Protein AF-A0AAW9BQ43-F1 (afdb_monomer_lite)

Secondary structure (DSSP, 8-state):
-TT--S----EEE---TTSTT--EEEEE-GGG-EEEEE-STTTT--TT----EETTEEEE---HHHHHHHHH---HHHHHHHHHHHHHHHHTTSGGGGG----SPPP------SSS-TT--SEEEEEETTTEEEEEESSGGGHHHHHHHHHHHHH--PPPS-HHHH-GGGG---HHHHHHHHHHHT--

Foldseek 3Di:
DQPDPDDDDWDWQPDQAADLRHIWIWHDDPPRDTDIDGRHCLAADPDQLDFQADPVGRDTDGDPVVVCCVPVNDDVVSVQRNVLVRQVSVCVVVVVSNPDDDDDDDDHDHDDDPDDDPRDDAWDWDQDPPRDIDTGHPDPVNVVVNVQVSCCPPPVDHDDPDVCVVCVPVVDDDPVNVVVVVVVVVVD

pLDDT: mean 82.01, std 10.26, range [54.84, 95.38]

Structure (mmCIF, N/CA/C/O backbone):
data_AF-A0AAW9BQ43-F1
#
_entry.id   AF-A0AAW9BQ43-F1
#
loop_
_atom_site.group_PDB
_atom_site.id
_atom_site.type_symbol
_atom_site.label_atom_id
_atom_site.label_alt_id
_atom_site.label_comp_id
_atom_site.label_asym_id
_atom_site.label_entity_id
_atom_site.label_seq_id
_atom_site.pdbx_PDB_ins_code
_atom_site.Cartn_x
_atom_site.Cartn_y
_atom_site.Cartn_z
_atom_site.occupancy
_atom_site.B_iso_or_equiv
_atom_site.auth_seq_id
_atom_site.auth_comp_id
_atom_site.auth_asym_id
_atom_site.auth_atom_id
_atom_site.pdbx_PDB_model_num
ATOM 1 N N . TRP A 1 1 ? -13.547 -3.928 10.394 1.00 90.31 1 TRP A N 1
ATOM 2 C CA . TRP A 1 1 ? -14.829 -3.852 9.671 1.00 90.31 1 TRP A CA 1
ATOM 3 C C . TRP A 1 1 ? -15.745 -4.893 10.292 1.00 90.31 1 TRP A C 1
ATOM 5 O O . TRP A 1 1 ? -15.666 -6.058 9.935 1.00 90.31 1 TRP A O 1
ATOM 15 N N . ASN A 1 2 ? -16.529 -4.494 11.300 1.00 85.81 2 ASN A N 1
ATOM 16 C CA . ASN A 1 2 ? -17.220 -5.437 12.197 1.00 85.81 2 ASN A CA 1
ATOM 17 C C . ASN A 1 2 ? -18.312 -6.258 11.498 1.00 85.81 2 ASN A C 1
ATOM 19 O O . ASN A 1 2 ? -18.645 -7.348 11.941 1.00 85.81 2 ASN A O 1
ATOM 23 N N . GLU A 1 3 ? -18.864 -5.735 10.406 1.00 85.19 3 GLU A N 1
ATOM 24 C CA . GLU A 1 3 ? -19.900 -6.400 9.610 1.00 85.19 3 GLU A CA 1
ATOM 25 C C . GLU A 1 3 ? -19.315 -7.432 8.624 1.00 85.19 3 GLU A C 1
ATOM 27 O O . GLU A 1 3 ? -20.060 -8.161 7.968 1.00 85.19 3 GLU A O 1
ATOM 32 N N . CYS A 1 4 ? -17.983 -7.516 8.509 1.00 85.56 4 CYS A N 1
ATOM 33 C CA . CYS A 1 4 ? -17.314 -8.444 7.607 1.00 85.56 4 CYS A CA 1
ATOM 34 C C . CYS A 1 4 ? -17.249 -9.852 8.202 1.00 85.56 4 CYS A C 1
ATOM 36 O O . CYS A 1 4 ? -16.369 -10.159 9.000 1.00 85.56 4 CYS A O 1
ATOM 38 N N . ASN A 1 5 ? -18.137 -10.730 7.739 1.00 83.19 5 ASN A N 1
ATOM 39 C CA . ASN A 1 5 ? -18.148 -12.154 8.100 1.00 83.19 5 ASN A CA 1
ATOM 40 C C . ASN A 1 5 ? -17.448 -13.046 7.059 1.00 83.19 5 ASN A C 1
ATOM 42 O O . ASN A 1 5 ? -17.675 -14.253 7.012 1.00 83.19 5 ASN A O 1
ATOM 46 N N . GLN A 1 6 ? -16.656 -12.446 6.172 1.00 82.56 6 GLN A N 1
ATOM 47 C CA . GLN A 1 6 ? -15.984 -13.128 5.070 1.00 82.56 6 GLN A CA 1
ATOM 48 C C . GLN A 1 6 ? -14.474 -12.964 5.185 1.00 82.56 6 GLN A C 1
ATOM 50 O O . GLN A 1 6 ? -13.987 -11.941 5.670 1.00 82.56 6 GLN A O 1
ATOM 55 N N . GLN A 1 7 ? -13.740 -13.952 4.681 1.00 81.88 7 GLN A N 1
ATOM 56 C CA . GLN A 1 7 ? -12.316 -13.798 4.431 1.00 81.88 7 GLN A CA 1
ATOM 57 C C . GLN A 1 7 ? -12.106 -13.086 3.105 1.00 81.88 7 GLN A C 1
ATOM 59 O O . GLN A 1 7 ? -12.739 -13.403 2.098 1.00 81.88 7 GLN A O 1
ATOM 64 N N . TRP A 1 8 ? -11.204 -12.117 3.126 1.00 86.56 8 TRP A N 1
ATOM 65 C CA . TRP A 1 8 ? -10.808 -11.364 1.950 1.00 86.56 8 TRP A CA 1
ATOM 66 C C . TRP A 1 8 ? -9.354 -11.685 1.625 1.00 86.56 8 TRP A C 1
ATOM 68 O O . TRP A 1 8 ? -8.566 -11.861 2.553 1.00 86.56 8 TRP A O 1
ATOM 78 N N . PRO A 1 9 ? -8.973 -11.746 0.341 1.00 84.44 9 PRO A N 1
ATOM 79 C CA . PRO A 1 9 ? -7.573 -11.646 -0.046 1.00 84.44 9 PRO A CA 1
ATOM 80 C C . PRO A 1 9 ? -7.079 -10.200 0.115 1.00 84.44 9 PRO A C 1
ATOM 82 O O . PRO A 1 9 ? -7.866 -9.274 0.328 1.00 84.44 9 PRO A O 1
ATOM 85 N N . GLU A 1 10 ? -5.773 -9.977 -0.046 1.00 85.62 10 GLU A N 1
ATOM 86 C CA . GLU A 1 10 ? -5.282 -8.626 -0.327 1.00 85.62 10 GLU A CA 1
ATOM 87 C C . GLU A 1 10 ? -5.862 -8.151 -1.665 1.00 85.62 10 GLU A C 1
ATOM 89 O O . GLU A 1 10 ? -5.719 -8.818 -2.691 1.00 85.62 10 GLU A O 1
ATOM 94 N N . VAL A 1 11 ? -6.514 -6.989 -1.658 1.00 86.19 11 VAL A N 1
ATOM 95 C CA . VAL A 1 11 ? -7.118 -6.397 -2.856 1.00 86.19 11 VAL A CA 1
ATOM 96 C C . VAL A 1 11 ? -6.412 -5.091 -3.185 1.00 86.19 11 VAL A C 1
ATOM 98 O O . VAL A 1 11 ? -6.286 -4.211 -2.335 1.00 86.19 11 VAL A O 1
ATOM 101 N N . ILE A 1 12 ? -5.976 -4.945 -4.437 1.00 84.88 12 ILE A N 1
ATOM 102 C CA . ILE A 1 12 ? -5.343 -3.725 -4.947 1.00 84.88 12 ILE A CA 1
ATOM 103 C C . ILE A 1 12 ? -6.187 -3.172 -6.097 1.00 84.88 12 ILE A C 1
ATOM 105 O O . ILE A 1 12 ? -6.307 -3.783 -7.157 1.00 84.88 12 ILE A O 1
ATOM 109 N N . PHE A 1 13 ? -6.728 -1.974 -5.908 1.00 83.81 13 PHE A N 1
ATOM 110 C CA . PHE A 1 13 ? -7.431 -1.207 -6.929 1.00 83.81 13 PHE A CA 1
ATOM 111 C C . PHE A 1 13 ? -6.441 -0.309 -7.663 1.00 83.81 13 PHE A C 1
ATOM 113 O O . PHE A 1 13 ? -5.774 0.540 -7.069 1.00 83.81 13 PHE A O 1
ATOM 120 N N . HIS A 1 14 ? -6.326 -0.489 -8.976 1.00 80.12 14 HIS A N 1
ATOM 121 C CA . HIS A 1 14 ? -5.406 0.288 -9.796 1.00 80.12 14 HIS A CA 1
ATOM 122 C C . HIS A 1 14 ? -6.022 1.645 -10.148 1.00 80.12 14 HIS A C 1
ATOM 124 O O . HIS A 1 14 ? -7.118 1.716 -10.692 1.00 80.12 14 HIS A O 1
ATOM 130 N N . GLY A 1 15 ? -5.278 2.723 -9.901 1.00 71.81 15 GLY A N 1
ATOM 131 C CA . GLY A 1 15 ? -5.724 4.081 -10.204 1.00 71.81 15 GLY A CA 1
ATOM 132 C C . GLY A 1 15 ? -4.561 5.072 -10.314 1.00 71.81 15 GLY A C 1
ATOM 133 O O . GLY A 1 15 ? -3.475 4.751 -9.820 1.00 71.81 15 GLY A O 1
ATOM 134 N N . PRO A 1 16 ? -4.710 6.232 -10.979 1.00 69.94 16 PRO A N 1
ATOM 135 C CA . PRO A 1 16 ? -3.627 7.209 -11.148 1.00 69.94 16 PRO A CA 1
ATOM 136 C C . PRO A 1 16 ? -3.061 7.705 -9.804 1.00 69.94 16 PRO A C 1
ATOM 138 O O . PRO A 1 16 ? -3.794 7.947 -8.856 1.00 69.94 16 PRO A O 1
ATOM 141 N N . ARG A 1 17 ? -1.736 7.838 -9.671 1.00 68.88 17 ARG A N 1
ATOM 142 C CA . ARG A 1 17 ? -1.122 8.242 -8.389 1.00 68.88 17 ARG A CA 1
ATOM 143 C C . ARG A 1 17 ? -1.564 9.664 -8.008 1.00 68.88 17 ARG A C 1
ATOM 145 O O . ARG A 1 17 ? -1.489 10.559 -8.840 1.00 68.88 17 ARG A O 1
ATOM 152 N N . GLY A 1 18 ? -1.952 9.879 -6.748 1.00 68.81 18 GLY A N 1
ATOM 153 C CA . GLY A 1 18 ? -2.259 11.210 -6.215 1.00 68.81 18 GLY A CA 1
ATOM 154 C C . GLY A 1 18 ? -3.623 11.786 -6.604 1.00 68.81 18 GLY A C 1
ATOM 155 O O . GLY A 1 18 ? -3.832 12.973 -6.377 1.00 68.81 18 GLY A O 1
ATOM 156 N N . THR A 1 19 ? -4.530 10.993 -7.184 1.00 75.31 19 THR A N 1
ATOM 157 C CA . THR A 1 19 ? -5.884 11.441 -7.554 1.00 75.31 19 THR A CA 1
ATOM 158 C C . THR A 1 19 ? -6.958 10.861 -6.632 1.00 75.31 19 THR A C 1
ATOM 160 O O . THR A 1 19 ? -6.718 9.903 -5.900 1.00 75.31 19 THR A O 1
ATOM 163 N N . ASP A 1 20 ? -8.165 11.421 -6.704 1.00 76.81 20 ASP A N 1
ATOM 164 C CA . ASP A 1 20 ? -9.386 10.915 -6.055 1.00 76.81 20 ASP A CA 1
ATOM 165 C C . ASP A 1 20 ? -9.732 9.471 -6.456 1.00 76.81 20 ASP A C 1
ATOM 167 O O . ASP A 1 20 ? -10.291 8.723 -5.668 1.00 76.81 20 ASP A O 1
ATOM 171 N N . LYS A 1 21 ? -9.335 9.066 -7.664 1.00 75.12 21 LYS A N 1
ATOM 172 C CA . LYS A 1 21 ? -9.399 7.691 -8.178 1.00 75.12 21 LYS A CA 1
ATOM 173 C C . LYS A 1 21 ? -8.065 6.963 -8.074 1.00 75.12 21 LYS A C 1
ATOM 175 O O . LYS A 1 21 ? -7.778 6.092 -8.892 1.00 75.12 21 LYS A O 1
ATOM 180 N N . GLY A 1 22 ? -7.203 7.380 -7.155 1.00 74.81 22 GLY A N 1
ATOM 181 C CA . GLY A 1 22 ? -5.875 6.813 -7.016 1.00 74.81 22 GLY A CA 1
ATOM 182 C C . GLY A 1 22 ? -5.874 5.406 -6.447 1.00 74.81 22 GLY A C 1
ATOM 183 O O . GLY A 1 22 ? -6.892 4.905 -5.973 1.00 74.81 22 GLY A O 1
ATOM 184 N N . MET A 1 23 ? -4.706 4.760 -6.515 1.00 87.19 23 MET A N 1
ATOM 185 C CA . MET A 1 23 ? -4.541 3.395 -6.015 1.00 87.19 23 MET A CA 1
ATOM 186 C C . MET A 1 23 ? -5.044 3.280 -4.572 1.00 87.19 23 MET A C 1
ATOM 188 O O . MET A 1 23 ? -4.684 4.101 -3.721 1.00 87.19 23 MET A O 1
ATOM 192 N N . ALA A 1 24 ? -5.854 2.252 -4.334 1.00 89.62 24 ALA A N 1
ATOM 193 C CA . ALA A 1 24 ? -6.300 1.830 -3.018 1.00 89.62 24 ALA A CA 1
ATOM 194 C C . ALA A 1 24 ? -5.892 0.372 -2.810 1.00 89.62 24 ALA A C 1
ATOM 196 O O . ALA A 1 24 ? -6.024 -0.448 -3.714 1.00 89.62 24 ALA A O 1
ATOM 197 N N . GLN A 1 25 ? -5.404 0.046 -1.627 1.00 90.69 25 GLN A N 1
ATOM 198 C CA . GLN A 1 25 ? -5.032 -1.301 -1.242 1.00 90.69 25 GLN A CA 1
ATOM 199 C C . GLN A 1 25 ? -5.699 -1.626 0.095 1.00 90.69 25 GLN A C 1
ATOM 201 O O . GLN A 1 25 ? -5.636 -0.844 1.048 1.00 90.69 25 GLN A O 1
ATOM 206 N N . LEU A 1 26 ? -6.373 -2.772 0.115 1.00 92.38 26 LEU A N 1
ATOM 207 C CA . LEU A 1 26 ? -7.048 -3.361 1.259 1.00 92.38 26 LEU A CA 1
ATOM 208 C C . LEU A 1 26 ? -6.278 -4.623 1.645 1.00 92.38 26 LEU A C 1
ATOM 210 O O . LEU A 1 26 ? -6.365 -5.632 0.947 1.00 92.38 26 LEU A O 1
ATOM 214 N N . THR A 1 27 ? -5.521 -4.565 2.738 1.00 92.31 27 THR A N 1
ATOM 215 C CA . THR A 1 27 ? -4.776 -5.724 3.243 1.00 92.31 27 THR A CA 1
ATOM 216 C C . THR A 1 27 ? -5.504 -6.299 4.461 1.00 92.31 27 THR A C 1
ATOM 218 O O . THR A 1 27 ? -5.595 -5.605 5.479 1.00 92.31 27 THR A O 1
ATOM 221 N N . PRO A 1 28 ? -6.043 -7.527 4.384 1.00 90.88 28 PRO A N 1
ATOM 222 C CA . PRO A 1 28 ? -6.725 -8.184 5.495 1.00 90.88 28 PRO A CA 1
ATOM 223 C C . PRO A 1 28 ? -5.744 -8.591 6.601 1.00 90.88 28 PRO A C 1
ATOM 225 O O . PRO A 1 28 ? -4.607 -8.980 6.341 1.00 90.88 28 PRO A O 1
ATOM 228 N N . TYR A 1 29 ? -6.221 -8.523 7.837 1.00 87.31 29 TYR A N 1
ATOM 229 C CA . TYR A 1 29 ? -5.623 -9.093 9.042 1.00 87.31 29 TYR A CA 1
ATOM 230 C C . TYR A 1 29 ? -6.676 -9.970 9.743 1.00 87.31 29 TYR A C 1
ATOM 232 O O . TYR A 1 29 ? -7.842 -9.996 9.343 1.00 87.31 29 TYR A O 1
ATOM 240 N N . GLY A 1 30 ? -6.272 -10.684 10.798 1.00 82.75 30 GLY A N 1
ATOM 241 C CA . GLY A 1 30 ? -7.202 -11.453 11.633 1.00 82.75 30 GLY A CA 1
ATOM 242 C C . GLY A 1 30 ? -8.313 -10.587 12.240 1.00 82.75 30 GLY A C 1
ATOM 243 O O . GLY A 1 30 ? -8.182 -9.367 12.331 1.00 82.75 30 GLY A O 1
ATOM 244 N N . ASP A 1 31 ? -9.411 -11.224 12.649 1.00 84.31 31 ASP A N 1
ATOM 245 C CA . ASP A 1 31 ? -10.515 -10.610 13.407 1.00 84.31 31 ASP A CA 1
ATOM 246 C C . ASP A 1 31 ? -11.195 -9.405 12.728 1.00 84.31 31 ASP A C 1
ATOM 248 O O . ASP A 1 31 ? -11.645 -8.462 13.380 1.00 84.31 31 ASP A O 1
ATOM 252 N N . GLY A 1 32 ? -11.263 -9.408 11.393 1.00 87.38 32 GLY A N 1
ATOM 253 C CA . GLY A 1 32 ? -11.927 -8.350 10.626 1.00 87.38 32 GLY A CA 1
ATOM 254 C C . GLY A 1 32 ? -11.166 -7.020 10.622 1.00 87.38 32 GLY A C 1
ATOM 255 O O . GLY A 1 32 ? -11.742 -5.976 10.283 1.00 87.38 32 GLY A O 1
ATOM 256 N N . TYR A 1 33 ? -9.884 -7.031 10.993 1.00 91.44 33 TYR A N 1
ATOM 257 C CA . TYR A 1 33 ? -8.989 -5.894 10.828 1.00 91.44 33 TYR A CA 1
ATOM 258 C C . TYR A 1 33 ? -8.481 -5.812 9.396 1.00 91.44 33 TYR A C 1
ATOM 260 O O . TYR A 1 33 ? -8.236 -6.812 8.731 1.00 91.44 33 TYR A O 1
ATOM 268 N N . PHE A 1 34 ? -8.289 -4.586 8.928 1.00 93.19 34 PHE A N 1
ATOM 269 C CA . PHE A 1 34 ? -7.749 -4.322 7.606 1.00 93.19 34 PHE A CA 1
ATOM 270 C C . PHE A 1 34 ? -6.811 -3.128 7.685 1.00 93.19 34 PHE A C 1
ATOM 272 O O . PHE A 1 34 ? -7.148 -2.094 8.271 1.00 93.19 34 PHE A O 1
ATOM 279 N N . GLN A 1 35 ? -5.647 -3.252 7.061 1.00 92.75 35 GLN A N 1
ATOM 280 C CA . GLN A 1 35 ? -4.798 -2.110 6.782 1.00 92.75 35 GLN A CA 1
ATOM 281 C C . GLN A 1 35 ? -5.241 -1.488 5.464 1.00 92.75 35 GLN A C 1
ATOM 283 O O . GLN A 1 35 ? -5.340 -2.156 4.434 1.00 92.75 35 GLN A O 1
ATOM 288 N N . LEU A 1 36 ? -5.490 -0.184 5.513 1.00 93.00 36 LEU A N 1
ATOM 289 C CA . LEU A 1 36 ? -5.828 0.608 4.344 1.00 93.00 36 LEU A CA 1
ATOM 290 C C . LEU A 1 36 ? -4.591 1.350 3.867 1.00 93.00 36 LEU A C 1
ATOM 292 O O . LEU A 1 36 ? -3.870 1.962 4.657 1.00 93.00 36 LEU A O 1
ATOM 296 N N . HIS A 1 37 ? -4.385 1.338 2.561 1.00 88.62 37 HIS A N 1
ATOM 297 C CA . HIS A 1 37 ? -3.355 2.125 1.913 1.00 88.62 37 HIS A CA 1
ATOM 298 C C . HIS A 1 37 ? -3.973 2.853 0.720 1.00 88.62 37 HIS A C 1
ATOM 300 O O . HIS A 1 37 ? -4.527 2.229 -0.177 1.00 88.62 37 HIS A O 1
ATOM 306 N N . GLY A 1 38 ? -3.893 4.182 0.706 1.00 87.12 38 GLY A N 1
ATOM 307 C CA . GLY A 1 38 ? -4.397 5.015 -0.386 1.00 87.12 38 GLY A CA 1
ATOM 308 C C . GLY A 1 38 ? -3.336 6.012 -0.822 1.00 87.12 38 GLY A C 1
ATOM 309 O O . GLY A 1 38 ? -2.824 6.761 0.011 1.00 87.12 38 GLY A O 1
ATOM 310 N N . MET A 1 39 ? -2.998 6.037 -2.112 1.00 81.50 39 MET A N 1
ATOM 311 C CA . MET A 1 39 ? -1.926 6.883 -2.661 1.00 81.50 39 MET A CA 1
ATOM 312 C C . MET A 1 39 ? -2.386 8.327 -2.917 1.00 81.50 39 MET A C 1
ATOM 314 O O . MET A 1 39 ? -2.211 8.853 -4.018 1.00 81.50 39 MET A O 1
ATOM 318 N N . THR A 1 40 ? -2.962 8.965 -1.898 1.00 83.56 40 THR A N 1
ATOM 319 C CA . THR A 1 40 ? -3.402 10.371 -1.892 1.00 83.56 40 THR A CA 1
ATOM 320 C C . THR A 1 40 ? -2.749 11.135 -0.734 1.00 83.56 40 THR A C 1
ATOM 322 O O . THR A 1 40 ? -2.261 10.521 0.223 1.00 83.56 40 THR A O 1
ATOM 325 N N . LYS A 1 41 ? -2.700 12.474 -0.806 1.00 83.19 41 LYS A N 1
ATOM 326 C CA . LYS A 1 41 ? -2.057 13.329 0.222 1.00 83.19 41 LYS A CA 1
ATOM 327 C C . LYS A 1 41 ? -2.792 13.283 1.563 1.00 83.19 41 LYS A C 1
ATOM 329 O O . LYS A 1 41 ? -2.197 13.428 2.635 1.00 83.19 41 LYS A O 1
ATOM 334 N N . GLU A 1 42 ? -4.084 13.025 1.485 1.00 86.31 42 GLU A N 1
ATOM 335 C CA . GLU A 1 42 ? -5.032 12.970 2.585 1.00 86.31 42 GLU A CA 1
ATOM 336 C C . GLU A 1 42 ? -4.978 11.627 3.323 1.00 86.31 42 GLU A C 1
ATOM 338 O O . GLU A 1 42 ? -5.569 11.506 4.393 1.00 86.31 42 GLU A O 1
ATOM 343 N N . ILE A 1 43 ? -4.268 10.627 2.777 1.00 89.00 43 ILE A N 1
ATOM 344 C CA . ILE A 1 43 ? -4.178 9.277 3.344 1.00 89.00 43 ILE A CA 1
ATOM 345 C C . ILE A 1 43 ? -2.719 8.911 3.651 1.00 89.00 43 ILE A C 1
ATOM 347 O O . ILE A 1 43 ? -2.324 8.957 4.819 1.00 89.00 43 ILE A O 1
ATOM 351 N N . THR A 1 44 ? -1.894 8.593 2.642 1.00 86.00 44 THR A N 1
ATOM 352 C CA . THR A 1 44 ? -0.513 8.091 2.854 1.00 86.00 44 THR A CA 1
ATOM 353 C C . THR A 1 44 ? 0.599 8.918 2.211 1.00 86.00 44 THR A C 1
ATOM 355 O O . THR A 1 44 ? 1.754 8.764 2.601 1.00 86.00 44 THR A O 1
ATOM 358 N N . LEU A 1 45 ? 0.298 9.815 1.267 1.00 83.56 45 LEU A N 1
ATOM 359 C CA . LEU A 1 45 ? 1.317 10.700 0.706 1.00 83.56 45 LEU A CA 1
ATOM 360 C C . LEU A 1 45 ? 1.555 11.877 1.654 1.00 83.56 45 LEU A C 1
ATOM 362 O O . LEU A 1 45 ? 0.619 12.490 2.171 1.00 83.56 45 LEU A O 1
ATOM 366 N N . PHE A 1 46 ? 2.825 12.193 1.879 1.00 85.56 46 PHE A N 1
ATOM 367 C CA . PHE A 1 46 ? 3.233 13.343 2.672 1.00 85.56 46 PHE A CA 1
ATOM 368 C C . PHE A 1 46 ? 3.767 14.431 1.756 1.00 85.56 46 PHE A C 1
ATOM 370 O O . PHE A 1 46 ? 4.561 14.165 0.853 1.00 85.56 46 PHE A O 1
ATOM 377 N N . GLU A 1 47 ? 3.325 15.658 2.004 1.00 84.19 47 GLU A N 1
ATOM 378 C CA . GLU A 1 47 ? 3.989 16.840 1.471 1.00 84.19 47 GLU A CA 1
ATOM 379 C C . GLU A 1 47 ? 5.440 16.863 1.964 1.00 84.19 47 GLU A C 1
ATOM 381 O O . GLU A 1 47 ? 5.708 16.495 3.112 1.00 84.19 47 GLU A O 1
ATOM 386 N N . ASP A 1 48 ? 6.362 17.166 1.050 1.00 85.50 48 ASP A N 1
ATOM 387 C CA . ASP A 1 48 ? 7.814 17.056 1.247 1.00 85.50 48 ASP A CA 1
ATOM 388 C C . ASP A 1 48 ? 8.288 15.664 1.713 1.00 85.50 48 ASP A C 1
ATOM 390 O O . ASP A 1 48 ? 9.363 15.503 2.286 1.00 85.50 48 ASP A O 1
ATOM 394 N N . GLY A 1 49 ? 7.475 14.629 1.472 1.00 84.31 49 GLY A N 1
ATOM 395 C CA . GLY A 1 49 ? 7.796 13.241 1.804 1.00 84.31 49 GLY A CA 1
ATOM 396 C C . GLY A 1 49 ? 8.694 12.545 0.784 1.00 84.31 49 GLY A C 1
ATOM 397 O O . GLY A 1 49 ? 9.130 11.424 1.036 1.00 84.31 49 GLY A O 1
ATOM 398 N N . LEU A 1 50 ? 8.949 13.179 -0.364 1.00 86.62 50 LEU A N 1
ATOM 399 C CA . LEU A 1 50 ? 9.885 12.685 -1.365 1.00 86.62 50 LEU A CA 1
ATOM 400 C C . LEU A 1 50 ? 11.254 13.312 -1.104 1.00 86.62 50 LEU A C 1
ATOM 402 O O . LEU A 1 50 ? 11.445 14.503 -1.328 1.00 86.62 50 LEU A O 1
ATOM 406 N N . VAL A 1 51 ? 12.178 12.499 -0.607 1.00 86.62 51 VAL A N 1
ATOM 407 C CA . VAL A 1 51 ? 13.516 12.916 -0.181 1.00 86.62 51 VAL A CA 1
ATOM 408 C C . VAL A 1 51 ? 14.562 11.967 -0.750 1.00 86.62 51 VAL A C 1
ATOM 410 O O . VAL A 1 51 ? 14.277 10.792 -0.987 1.00 86.62 51 VAL A O 1
ATOM 413 N N . GLU A 1 52 ? 15.773 12.475 -0.958 1.00 86.38 52 GLU A N 1
ATOM 414 C CA . GLU A 1 52 ? 16.898 11.715 -1.497 1.00 86.38 52 GLU A CA 1
ATOM 415 C C . GLU A 1 52 ? 18.004 11.510 -0.456 1.00 86.38 52 GLU A C 1
ATOM 417 O O . GLU A 1 52 ? 18.125 12.244 0.528 1.00 86.38 52 GLU A O 1
ATOM 422 N N . SER A 1 53 ? 18.804 10.466 -0.668 1.00 86.00 53 SER A N 1
ATOM 423 C CA . SER A 1 53 ? 20.074 10.273 0.030 1.00 86.00 53 SER A CA 1
ATOM 424 C C . SER A 1 53 ? 21.075 11.358 -0.366 1.00 86.00 53 SER A C 1
ATOM 426 O O . SER A 1 53 ? 21.028 11.874 -1.481 1.00 86.00 53 SER A O 1
ATOM 428 N N . THR A 1 54 ? 22.045 11.641 0.498 1.00 86.06 54 THR A N 1
ATOM 429 C CA . THR A 1 54 ? 23.122 12.585 0.182 1.00 86.06 54 THR A CA 1
ATOM 430 C C . THR A 1 54 ? 24.357 11.856 -0.343 1.00 86.06 54 THR A C 1
ATOM 432 O O . THR A 1 54 ? 24.502 10.643 -0.191 1.00 86.06 54 THR A O 1
ATOM 435 N N . ALA A 1 55 ? 25.315 12.603 -0.899 1.00 88.44 55 ALA A N 1
ATOM 436 C CA . ALA A 1 55 ? 26.608 12.050 -1.316 1.00 88.44 55 ALA A CA 1
ATOM 437 C C . ALA A 1 55 ? 27.396 11.382 -0.167 1.00 88.44 55 ALA A C 1
ATOM 439 O O . ALA A 1 55 ? 28.334 10.629 -0.417 1.00 88.44 55 ALA A O 1
ATOM 440 N N . LEU A 1 56 ? 27.035 11.672 1.087 1.00 91.06 56 LEU A N 1
ATOM 441 C CA . LEU A 1 56 ? 27.728 11.200 2.284 1.00 91.06 56 LEU A CA 1
ATOM 442 C C . LEU A 1 56 ? 26.948 10.118 3.044 1.00 91.06 56 LEU A C 1
ATOM 444 O O . LEU A 1 56 ? 27.509 9.495 3.943 1.00 91.06 56 LEU A O 1
ATOM 448 N N . SER A 1 57 ? 25.666 9.901 2.732 1.00 89.00 57 SER A N 1
ATOM 449 C CA . SER A 1 57 ? 24.802 9.002 3.498 1.00 89.00 57 SER A CA 1
ATOM 450 C C . SER A 1 57 ? 23.643 8.468 2.665 1.00 89.00 57 SER A C 1
ATOM 452 O O . SER A 1 57 ? 22.904 9.233 2.054 1.00 89.00 57 SER A O 1
ATOM 454 N N . ALA A 1 58 ? 23.417 7.154 2.745 1.00 83.88 58 ALA A N 1
ATOM 455 C CA . ALA A 1 58 ? 22.231 6.501 2.189 1.00 83.88 58 ALA A CA 1
ATOM 456 C C . ALA A 1 58 ? 20.939 6.809 2.978 1.00 83.88 58 ALA A C 1
ATOM 458 O O . ALA A 1 58 ? 19.847 6.529 2.491 1.00 83.88 58 ALA A O 1
ATOM 459 N N . GLN A 1 59 ? 21.045 7.373 4.189 1.00 85.12 59 GLN A N 1
ATOM 460 C CA . GLN A 1 59 ? 19.884 7.828 4.956 1.00 85.12 59 GLN A CA 1
ATOM 461 C C . GLN A 1 59 ? 19.403 9.176 4.403 1.00 85.12 59 GLN A C 1
ATOM 463 O O . GLN A 1 59 ? 20.205 10.115 4.387 1.00 85.12 59 GLN A O 1
ATOM 468 N N . PRO A 1 60 ? 18.137 9.298 3.971 1.00 85.38 60 PRO A N 1
ATOM 469 C CA . PRO A 1 60 ? 17.630 10.539 3.408 1.00 85.38 60 PRO A CA 1
ATOM 470 C C . PRO A 1 60 ? 17.412 11.606 4.485 1.00 85.38 60 PRO A C 1
ATOM 472 O O . PRO A 1 60 ? 17.054 11.306 5.630 1.00 85.38 60 PRO A O 1
ATOM 475 N N . GLU A 1 61 ? 17.584 12.870 4.109 1.00 88.31 61 GLU A N 1
ATOM 476 C CA . GLU A 1 61 ? 17.325 13.998 5.002 1.00 88.31 61 GLU A CA 1
ATOM 477 C C . GLU A 1 61 ? 15.832 14.336 5.011 1.00 88.31 61 GLU A C 1
ATOM 479 O O . GLU A 1 61 ? 15.279 14.851 4.042 1.00 88.31 61 GLU A O 1
ATOM 484 N N . LEU A 1 62 ? 15.160 14.022 6.122 1.00 88.75 62 LEU A N 1
ATOM 485 C CA . LEU A 1 62 ? 13.734 14.291 6.289 1.00 88.75 62 LEU A CA 1
ATOM 486 C C . LEU A 1 62 ? 13.484 15.701 6.843 1.00 88.75 62 LEU A C 1
ATOM 488 O O . LEU A 1 62 ? 14.164 16.121 7.785 1.00 88.75 62 LEU A O 1
ATOM 492 N N . PRO A 1 63 ? 12.443 16.403 6.365 1.00 90.44 63 PRO A N 1
ATOM 493 C CA . PRO A 1 63 ? 12.046 17.680 6.935 1.00 90.44 63 PRO A CA 1
ATOM 494 C C . PRO A 1 63 ? 11.594 17.520 8.398 1.00 90.44 63 PRO A C 1
ATOM 496 O O . PRO A 1 63 ? 11.001 16.510 8.798 1.00 90.44 63 PRO A O 1
ATOM 499 N N . VAL A 1 64 ? 11.847 18.555 9.208 1.00 91.69 64 VAL A N 1
ATOM 500 C CA . VAL A 1 64 ? 11.583 18.577 10.663 1.00 91.69 64 VAL A CA 1
ATOM 501 C C . VAL A 1 64 ? 10.174 18.088 11.045 1.00 91.69 64 VAL A C 1
ATOM 503 O O . VAL A 1 64 ? 10.070 17.302 11.993 1.00 91.69 64 VAL A O 1
ATOM 506 N N . PRO A 1 65 ? 9.087 18.451 10.331 1.00 89.69 65 PRO A N 1
ATOM 507 C CA . PRO A 1 65 ? 7.751 17.954 10.655 1.00 89.69 65 PRO A CA 1
ATOM 508 C C . PRO A 1 65 ? 7.614 16.426 10.563 1.00 89.69 65 PRO A C 1
ATOM 510 O O . PRO A 1 65 ? 6.892 15.831 11.365 1.00 89.69 65 PRO A O 1
ATOM 513 N N . LEU A 1 66 ? 8.299 15.769 9.619 1.00 88.94 66 LEU A N 1
ATOM 514 C CA . LEU A 1 66 ? 8.275 14.307 9.479 1.00 88.94 66 LEU A CA 1
ATOM 515 C C . LEU A 1 66 ? 9.116 13.629 10.562 1.00 88.94 66 LEU A C 1
ATOM 517 O O . LEU A 1 66 ? 8.668 12.650 11.159 1.00 88.94 66 LEU A O 1
ATOM 521 N N . LEU A 1 67 ? 10.274 14.200 10.902 1.00 89.88 67 LEU A N 1
ATOM 522 C CA . LEU A 1 67 ? 11.084 13.733 12.033 1.00 89.88 67 LEU A CA 1
ATOM 523 C C . LEU A 1 67 ? 10.320 13.820 13.360 1.00 89.88 67 LEU A C 1
ATOM 525 O O . LEU A 1 67 ? 10.397 12.901 14.177 1.00 89.88 67 LEU A O 1
ATOM 529 N N . SER A 1 68 ? 9.554 14.894 13.569 1.00 90.25 68 SER A N 1
ATOM 530 C CA . SER A 1 68 ? 8.702 15.044 14.750 1.00 90.25 68 SER A CA 1
ATOM 531 C C . SER A 1 68 ? 7.632 13.951 14.815 1.00 90.25 68 SER A C 1
ATOM 533 O 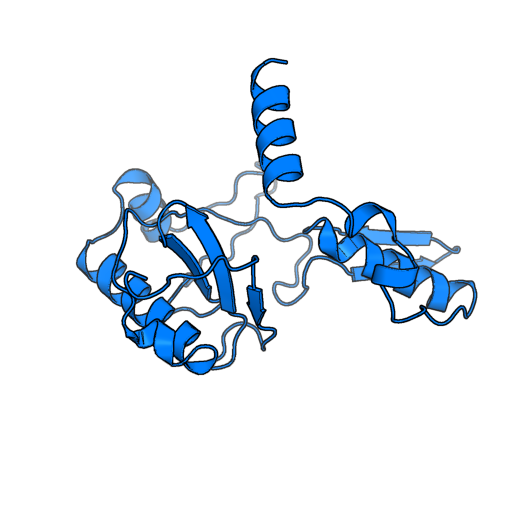O . SER A 1 68 ? 7.483 13.330 15.863 1.00 90.25 68 SER A O 1
ATOM 535 N N . LYS A 1 69 ? 6.967 13.629 13.696 1.00 88.31 69 LYS A N 1
ATOM 536 C CA . LYS A 1 69 ? 5.989 12.526 13.628 1.00 88.31 69 LYS A CA 1
ATOM 537 C C . LYS A 1 69 ? 6.608 11.166 13.952 1.00 88.31 69 LYS A C 1
ATOM 539 O O . LYS A 1 69 ? 5.992 10.371 14.656 1.00 88.31 69 LYS A O 1
ATOM 544 N N . ILE A 1 70 ? 7.827 10.902 13.475 1.00 87.44 70 ILE A N 1
ATOM 545 C CA . ILE A 1 70 ? 8.541 9.645 13.754 1.00 87.44 70 ILE A CA 1
ATOM 546 C C . ILE A 1 70 ? 8.880 9.528 15.246 1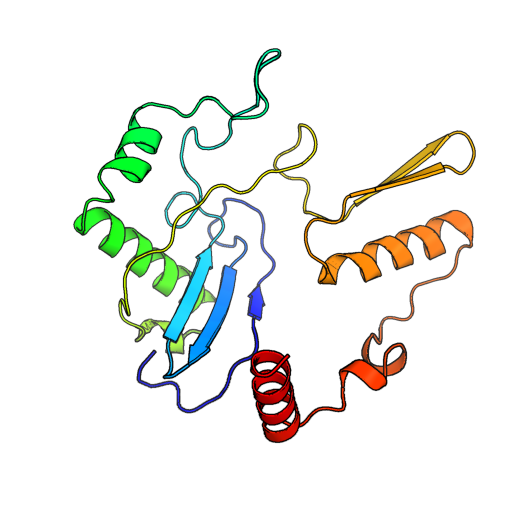.00 87.44 70 ILE A C 1
ATOM 548 O O . ILE A 1 70 ? 8.685 8.471 15.840 1.00 87.44 70 ILE A O 1
ATOM 552 N N . ARG A 1 71 ? 9.386 10.607 15.857 1.00 89.31 71 ARG A N 1
ATOM 553 C CA . ARG A 1 71 ? 9.888 10.590 17.243 1.00 89.31 71 ARG A CA 1
ATOM 554 C C . ARG A 1 71 ? 8.789 10.726 18.290 1.00 89.31 71 ARG A C 1
ATOM 556 O O . ARG A 1 71 ? 8.852 10.084 19.331 1.00 89.31 71 ARG A O 1
ATOM 563 N N . SER A 1 72 ? 7.817 11.592 18.033 1.00 89.44 72 SER A N 1
ATOM 564 C CA . SER A 1 72 ? 6.789 11.998 18.997 1.00 89.44 72 SER A CA 1
ATOM 565 C C . SER A 1 72 ? 5.411 11.420 18.680 1.00 89.44 72 SER A C 1
ATOM 567 O O . SER A 1 72 ? 4.479 11.609 19.456 1.00 89.44 72 SER A O 1
ATOM 569 N N . GLY A 1 73 ? 5.275 10.701 17.565 1.00 86.94 73 GLY A N 1
ATOM 570 C CA . GLY A 1 73 ? 3.998 10.185 17.099 1.00 86.94 73 GLY A CA 1
ATOM 571 C C . GLY A 1 73 ? 3.135 11.253 16.428 1.00 86.94 73 GLY A C 1
ATOM 572 O O . GLY A 1 73 ? 3.557 12.377 16.148 1.00 86.94 73 GLY A O 1
ATOM 573 N N . TRP A 1 74 ? 1.899 10.867 16.136 1.00 87.31 74 TRP A N 1
ATOM 574 C CA . TRP A 1 74 ? 0.934 11.695 15.424 1.00 87.31 74 TRP A CA 1
ATOM 575 C C . TRP A 1 74 ? -0.089 12.295 16.383 1.00 87.31 74 TRP A C 1
ATOM 577 O O . TRP A 1 74 ? -0.460 11.672 17.375 1.00 87.31 74 TRP A O 1
ATOM 587 N N . ARG A 1 75 ? -0.603 13.485 16.049 1.00 89.62 75 ARG A N 1
ATOM 588 C CA . ARG A 1 75 ? -1.796 14.020 16.717 1.00 89.62 75 ARG A CA 1
ATOM 589 C C . ARG A 1 75 ? -2.985 13.109 16.407 1.00 89.62 75 ARG A C 1
ATOM 591 O O . ARG A 1 75 ? -3.233 12.822 15.237 1.00 89.62 75 ARG A O 1
ATOM 598 N N . GLU A 1 76 ? -3.733 12.708 17.433 1.00 89.62 76 GLU A N 1
ATOM 599 C CA . GLU A 1 76 ? -4.882 11.798 17.290 1.00 89.62 76 GLU A CA 1
ATOM 600 C C . GLU A 1 76 ? -5.946 12.317 16.317 1.00 89.62 76 GLU A C 1
ATOM 602 O O . GLU A 1 76 ? -6.496 11.541 15.543 1.00 89.62 76 GLU A O 1
ATOM 607 N N . GLU A 1 77 ? -6.176 13.631 16.293 1.00 91.81 77 GLU A N 1
ATOM 608 C CA . GLU A 1 77 ? -7.068 14.297 15.336 1.00 91.81 77 GLU A CA 1
ATOM 609 C C . GLU A 1 77 ? -6.674 13.997 13.880 1.00 91.81 77 GLU A C 1
ATOM 611 O O . GLU A 1 77 ? -7.504 13.561 13.086 1.00 91.81 77 GLU A O 1
ATOM 616 N N . ILE A 1 78 ? -5.383 14.129 13.554 1.00 89.69 78 ILE A N 1
ATOM 617 C CA . ILE A 1 78 ? -4.857 13.865 12.208 1.00 89.69 78 ILE A CA 1
ATOM 618 C C . ILE A 1 78 ? -4.942 12.375 11.870 1.00 89.69 78 ILE A C 1
ATOM 620 O O . ILE A 1 78 ? -5.224 12.015 10.729 1.00 89.69 78 ILE A O 1
ATOM 624 N N . LEU A 1 79 ? -4.706 11.493 12.846 1.00 90.06 79 LEU A N 1
ATOM 625 C CA . LEU A 1 79 ? -4.890 10.056 12.642 1.00 90.06 79 LEU A CA 1
ATOM 626 C C . LEU A 1 79 ? -6.353 9.720 12.350 1.00 90.06 79 LEU A C 1
ATOM 628 O O . LEU A 1 79 ? -6.618 8.927 11.450 1.00 90.06 79 LEU A O 1
ATOM 632 N N . GLY A 1 80 ? -7.286 10.313 13.095 1.00 92.44 80 GLY A N 1
ATOM 633 C CA . GLY A 1 80 ? -8.722 10.140 12.891 1.00 92.44 80 GLY A CA 1
ATOM 634 C C . GLY A 1 80 ? -9.154 10.588 11.499 1.00 92.44 80 GLY A C 1
ATOM 635 O O . GLY A 1 80 ? -9.771 9.808 10.779 1.00 92.44 80 GLY A O 1
ATOM 636 N N . GLU A 1 81 ? -8.747 11.790 11.091 1.00 94.12 81 GLU A N 1
ATOM 637 C CA . GLU A 1 81 ? -9.039 12.345 9.767 1.00 94.12 81 GLU A CA 1
ATOM 638 C C . GLU A 1 81 ? -8.484 11.463 8.638 1.00 94.12 81 GLU A C 1
ATOM 640 O O . GLU A 1 81 ? -9.232 11.032 7.763 1.00 94.12 81 GLU A O 1
ATOM 645 N N . ARG A 1 82 ? -7.193 11.107 8.686 1.00 93.12 82 ARG A N 1
ATOM 646 C CA . ARG A 1 82 ? -6.568 10.247 7.663 1.00 93.12 82 ARG A CA 1
ATOM 647 C C . ARG A 1 82 ? -7.201 8.858 7.601 1.00 93.12 82 ARG A C 1
ATOM 649 O O . ARG A 1 82 ? -7.373 8.315 6.513 1.00 93.12 82 ARG A O 1
ATOM 656 N N . THR A 1 83 ? -7.568 8.289 8.751 1.00 93.88 83 THR A N 1
ATOM 657 C CA . THR A 1 83 ? -8.254 6.988 8.812 1.00 93.88 83 THR A CA 1
ATOM 658 C C . THR A 1 83 ? -9.646 7.081 8.194 1.00 93.88 83 THR A C 1
ATOM 660 O O . THR A 1 83 ? -10.015 6.226 7.392 1.00 93.88 83 THR A O 1
ATOM 663 N N . HIS A 1 84 ? -10.402 8.135 8.511 1.00 94.81 84 HIS A N 1
ATOM 664 C CA . HIS A 1 84 ? -11.714 8.371 7.919 1.00 94.81 84 HIS A CA 1
ATOM 665 C C . HIS A 1 84 ? -11.616 8.544 6.399 1.00 94.81 84 HIS A C 1
ATOM 667 O O . HIS A 1 84 ? -12.342 7.882 5.662 1.00 94.81 84 HIS A O 1
ATOM 673 N N . ASN A 1 85 ? -10.658 9.344 5.922 1.00 94.75 85 ASN A N 1
ATOM 674 C CA . ASN A 1 85 ? -10.405 9.531 4.494 1.00 94.75 85 ASN A CA 1
ATOM 675 C C . ASN A 1 85 ? -10.047 8.210 3.800 1.00 94.75 85 ASN A C 1
ATOM 677 O O . ASN A 1 85 ? -10.534 7.946 2.704 1.00 94.75 85 ASN A O 1
ATOM 681 N N . ALA A 1 86 ? -9.255 7.347 4.445 1.00 94.38 86 ALA A N 1
ATOM 682 C CA . ALA A 1 86 ? -8.937 6.019 3.925 1.00 94.38 86 ALA A CA 1
ATOM 683 C C . ALA A 1 86 ? -10.183 5.130 3.784 1.00 94.38 86 ALA A C 1
ATOM 685 O O . ALA A 1 86 ? -10.340 4.449 2.771 1.00 94.38 86 ALA A O 1
ATOM 686 N N . ILE A 1 87 ? -11.078 5.160 4.777 1.00 95.38 87 ILE A N 1
ATOM 687 C CA . ILE A 1 87 ? -12.348 4.421 4.755 1.00 95.38 87 ILE A CA 1
ATOM 688 C C . ILE A 1 87 ? -13.249 4.941 3.631 1.00 95.38 87 ILE A C 1
ATOM 690 O O . ILE A 1 87 ? -13.761 4.140 2.854 1.00 95.38 87 ILE A O 1
ATOM 694 N N . GLN A 1 88 ? -13.402 6.263 3.496 1.00 95.00 88 GLN A N 1
ATOM 695 C CA . GLN A 1 88 ? -14.208 6.862 2.425 1.00 95.00 88 GLN A CA 1
ATOM 696 C C . GLN A 1 88 ? -13.637 6.560 1.038 1.00 95.00 88 GLN A C 1
ATOM 698 O O . GLN A 1 88 ? -14.387 6.242 0.119 1.00 95.00 88 GLN A O 1
ATOM 703 N N . HIS A 1 89 ? -12.311 6.607 0.888 1.00 94.31 89 HIS A N 1
ATOM 704 C CA . HIS A 1 89 ? -11.631 6.250 -0.357 1.00 94.31 89 HIS A CA 1
ATOM 705 C C . HIS A 1 89 ? -11.868 4.784 -0.726 1.00 94.31 89 HIS A C 1
ATOM 707 O O . HIS A 1 89 ? -12.227 4.486 -1.860 1.00 94.31 89 HIS A O 1
ATOM 713 N N . MET A 1 90 ? -11.752 3.868 0.241 1.00 94.56 90 MET A N 1
ATOM 714 C CA . MET A 1 90 ? -12.053 2.449 0.025 1.00 94.56 90 MET A CA 1
ATOM 715 C C . MET A 1 90 ? -13.534 2.216 -0.303 1.00 94.56 90 MET A C 1
ATOM 717 O O . MET A 1 90 ? -13.857 1.405 -1.171 1.00 94.56 90 MET A O 1
ATOM 721 N N . ALA A 1 91 ? -14.436 2.967 0.333 1.00 94.31 91 ALA A N 1
ATOM 722 C CA . ALA A 1 91 ? -15.876 2.866 0.115 1.00 94.31 91 ALA A CA 1
ATOM 723 C C . ALA A 1 91 ? -16.317 3.242 -1.310 1.00 94.31 91 ALA A C 1
ATOM 725 O O . ALA A 1 91 ? -17.402 2.852 -1.736 1.00 94.31 91 ALA A O 1
ATOM 726 N N . GLN A 1 92 ? -15.478 3.941 -2.083 1.00 92.00 92 GLN A N 1
ATOM 727 C CA . GLN A 1 92 ? -15.731 4.154 -3.512 1.00 92.00 92 GLN A CA 1
ATOM 728 C C . GLN A 1 92 ? -15.701 2.841 -4.310 1.00 92.00 92 GLN A C 1
ATOM 730 O O . GLN A 1 92 ? -16.385 2.726 -5.326 1.00 92.00 92 GLN A O 1
ATOM 735 N N . PHE A 1 93 ? -14.915 1.861 -3.856 1.00 90.56 93 PHE A N 1
ATOM 736 C CA . PHE A 1 93 ? -14.740 0.561 -4.506 1.00 90.56 93 PHE A CA 1
ATOM 737 C C . PHE A 1 93 ? -15.534 -0.551 -3.813 1.00 90.56 93 PHE A C 1
ATOM 739 O O . PHE A 1 93 ? -16.052 -1.443 -4.481 1.00 90.56 93 PHE A O 1
ATOM 746 N N . ILE A 1 94 ? -15.647 -0.488 -2.483 1.00 92.56 94 ILE A N 1
ATOM 747 C CA . ILE A 1 94 ? -16.380 -1.446 -1.648 1.00 92.56 94 ILE A CA 1
ATOM 748 C C . ILE A 1 94 ? -17.379 -0.654 -0.791 1.00 92.56 94 ILE A C 1
ATOM 750 O O . ILE A 1 94 ? -17.054 -0.290 0.337 1.00 92.56 94 ILE A O 1
ATOM 754 N N . PRO A 1 95 ? -18.590 -0.351 -1.298 1.00 93.50 95 PRO A N 1
ATOM 755 C CA . PRO A 1 95 ? -19.529 0.564 -0.638 1.00 93.50 95 PRO A CA 1
ATOM 756 C C . PRO A 1 95 ? -19.876 0.215 0.812 1.00 93.50 95 PRO A C 1
ATOM 758 O O . PRO A 1 95 ? -20.073 1.116 1.629 1.00 93.50 95 PRO A O 1
ATOM 761 N N . ASP A 1 96 ? -19.911 -1.072 1.149 1.00 92.38 96 ASP A N 1
ATOM 762 C CA . ASP A 1 96 ? -20.209 -1.546 2.505 1.00 92.38 96 ASP A CA 1
ATOM 763 C C . ASP A 1 96 ? -19.069 -1.256 3.493 1.00 92.38 96 ASP A C 1
ATOM 765 O O . ASP A 1 96 ? -19.292 -1.164 4.696 1.00 92.38 96 ASP A O 1
ATOM 769 N N . TYR A 1 97 ? -17.857 -0.996 2.996 1.00 94.00 97 TYR A N 1
ATOM 770 C CA . TYR A 1 97 ? -16.701 -0.655 3.821 1.00 94.00 97 TYR A CA 1
ATOM 771 C C . TYR A 1 97 ? -16.848 0.702 4.531 1.00 94.00 97 TYR A C 1
ATOM 773 O O . TYR A 1 97 ? -16.122 0.991 5.480 1.00 94.00 97 TYR A O 1
ATOM 781 N N . LYS A 1 98 ? -17.821 1.537 4.135 1.00 94.94 98 LYS A N 1
ATOM 782 C CA . LYS A 1 98 ? -18.133 2.816 4.801 1.00 94.94 98 LYS A CA 1
ATOM 783 C C . LYS A 1 98 ? -18.477 2.674 6.291 1.00 94.94 98 LYS A C 1
ATOM 785 O O . LYS A 1 98 ? -18.404 3.669 7.006 1.00 94.94 98 LYS A O 1
ATOM 790 N N . THR A 1 99 ? -18.887 1.481 6.737 1.00 93.94 99 THR A N 1
ATOM 791 C CA . THR A 1 99 ? -19.215 1.172 8.141 1.00 93.94 99 THR A CA 1
ATOM 792 C C . THR A 1 99 ? -17.990 0.767 8.962 1.00 93.94 99 THR A C 1
ATOM 794 O O . THR A 1 99 ? -18.098 0.538 10.165 1.00 93.94 99 THR A O 1
ATOM 797 N N . ALA A 1 100 ? -16.810 0.666 8.342 1.00 95.06 100 ALA A N 1
ATOM 798 C CA . ALA A 1 100 ? -15.575 0.393 9.057 1.00 95.06 100 ALA A CA 1
ATOM 799 C C . ALA A 1 100 ? -15.218 1.535 10.023 1.00 95.06 100 ALA A C 1
ATOM 801 O O . ALA A 1 100 ? -15.468 2.711 9.767 1.00 95.06 100 ALA A O 1
ATOM 802 N N . GLU A 1 101 ? -14.565 1.170 11.123 1.00 93.81 101 GLU A N 1
ATOM 803 C CA . GLU A 1 101 ? -14.113 2.094 12.159 1.00 93.81 101 GLU A CA 1
ATOM 804 C C . GLU A 1 101 ? -12.595 1.990 12.344 1.00 93.81 101 GLU A C 1
ATOM 806 O O . GLU A 1 101 ? -11.950 1.037 11.891 1.00 93.81 101 GLU A O 1
ATOM 811 N N . LYS A 1 102 ? -12.004 2.980 13.025 1.00 92.12 102 LYS A N 1
ATOM 812 C CA . LYS A 1 102 ? -10.579 2.970 13.374 1.00 92.12 102 LYS A CA 1
ATOM 813 C C . LYS A 1 102 ? -10.290 1.785 14.300 1.00 92.12 102 LYS A C 1
ATOM 815 O O . LYS A 1 102 ? -10.628 1.825 15.476 1.00 92.12 102 LYS A O 1
ATOM 820 N N . GLY A 1 103 ? -9.618 0.763 13.772 1.00 87.88 103 GLY A N 1
ATOM 821 C CA . GLY A 1 103 ? -9.300 -0.447 14.533 1.00 87.88 103 GLY A CA 1
ATOM 822 C C . GLY A 1 103 ? -8.084 -0.322 15.458 1.00 87.88 103 GLY A C 1
ATOM 823 O O . GLY A 1 103 ? -8.029 -0.973 16.493 1.00 87.88 103 GLY A O 1
ATOM 824 N N . GLY A 1 104 ? -7.087 0.506 15.133 1.00 84.25 104 GLY A N 1
ATOM 825 C CA . GLY A 1 104 ? -5.849 0.495 15.911 1.00 84.25 104 GLY A CA 1
ATOM 826 C C . GLY A 1 104 ? -4.878 1.630 15.631 1.00 84.25 104 GLY A C 1
ATOM 827 O O . GLY A 1 104 ? -5.219 2.657 15.036 1.00 84.25 104 GLY A O 1
ATOM 828 N N . LYS A 1 105 ? -3.644 1.440 16.107 1.00 83.75 105 LYS A N 1
ATOM 829 C CA . LYS A 1 105 ? -2.544 2.383 15.909 1.00 83.75 105 LYS A CA 1
ATOM 830 C C . LYS A 1 105 ? -2.155 2.408 14.434 1.00 83.75 105 LYS A C 1
ATOM 832 O O . LYS A 1 105 ? -1.850 1.371 13.852 1.00 83.75 105 LYS A O 1
ATOM 837 N N . ALA A 1 106 ? -2.115 3.602 13.852 1.00 81.38 106 ALA A N 1
ATOM 838 C CA . ALA A 1 106 ? -1.633 3.770 12.491 1.00 81.38 106 ALA A CA 1
ATOM 839 C C . ALA A 1 106 ? -0.155 3.368 12.397 1.00 81.38 106 ALA A C 1
ATOM 841 O O . ALA A 1 106 ? 0.686 3.847 13.165 1.00 81.38 106 ALA A O 1
ATOM 842 N N . LEU A 1 107 ? 0.148 2.500 11.436 1.00 81.19 107 LEU A N 1
ATOM 843 C CA . LEU A 1 107 ? 1.515 2.186 11.049 1.00 81.19 107 LEU A CA 1
ATOM 844 C C . LEU A 1 107 ? 2.018 3.271 10.096 1.00 81.19 107 LEU A C 1
ATOM 846 O O . LEU A 1 107 ? 1.277 3.753 9.240 1.00 81.19 107 LEU A O 1
ATOM 850 N N . PHE A 1 108 ? 3.279 3.656 10.245 1.00 78.38 108 PHE A N 1
ATOM 851 C CA . PHE A 1 108 ? 3.933 4.615 9.366 1.00 78.38 108 PHE A CA 1
ATOM 852 C C . PHE A 1 108 ? 5.349 4.144 9.053 1.00 78.38 108 PHE A C 1
ATOM 854 O O . PHE A 1 108 ? 6.000 3.488 9.863 1.00 78.38 108 PHE A O 1
ATOM 861 N N . GLY A 1 109 ? 5.818 4.500 7.867 1.00 78.38 109 GLY A N 1
ATOM 862 C CA . GLY A 1 109 ? 7.138 4.154 7.370 1.00 78.38 109 GLY A CA 1
ATOM 863 C C . GLY A 1 109 ? 7.431 4.935 6.098 1.00 78.38 109 GLY A C 1
ATOM 864 O O . GLY A 1 109 ? 6.551 5.602 5.552 1.00 78.38 109 GLY A O 1
ATOM 865 N N . ALA A 1 110 ? 8.676 4.861 5.647 1.00 76.81 110 ALA A N 1
ATOM 866 C CA . ALA A 1 110 ? 9.080 5.377 4.350 1.00 76.81 110 ALA A CA 1
ATOM 867 C C . ALA A 1 110 ? 9.271 4.206 3.385 1.00 76.81 110 ALA A C 1
ATOM 869 O O . ALA A 1 110 ? 9.705 3.126 3.786 1.00 76.81 110 ALA A O 1
ATOM 870 N N . GLN A 1 111 ? 8.961 4.435 2.114 1.00 75.56 111 GLN A N 1
ATOM 871 C CA . GLN A 1 111 ? 9.263 3.500 1.043 1.00 75.56 111 GLN A CA 1
ATOM 872 C C . GLN A 1 111 ? 10.373 4.097 0.186 1.00 75.56 111 GLN A C 1
ATOM 874 O O . GLN A 1 111 ? 10.253 5.230 -0.279 1.00 75.56 111 GLN A O 1
ATOM 879 N N . GLN A 1 112 ? 11.433 3.325 -0.041 1.00 74.56 112 GLN A N 1
ATOM 880 C CA . GLN A 1 112 ? 12.446 3.698 -1.016 1.00 74.56 112 GLN A CA 1
ATOM 881 C C . GLN A 1 112 ? 11.902 3.459 -2.425 1.00 74.56 112 GLN A C 1
ATOM 883 O O . GLN A 1 112 ? 11.353 2.393 -2.716 1.00 74.56 112 GLN A O 1
ATOM 888 N N . ILE A 1 113 ? 12.062 4.455 -3.293 1.00 73.62 113 ILE A N 1
ATOM 889 C CA . ILE A 1 113 ? 11.844 4.304 -4.729 1.00 73.62 113 ILE A CA 1
ATOM 890 C C . ILE A 1 113 ? 13.205 4.267 -5.437 1.00 73.62 113 ILE A C 1
ATOM 892 O O . ILE A 1 113 ? 14.093 5.038 -5.069 1.00 73.62 113 ILE A O 1
ATOM 896 N N . PRO A 1 114 ? 13.414 3.358 -6.402 1.00 67.31 114 PRO A N 1
ATOM 897 C CA . PRO A 1 114 ? 14.591 3.403 -7.255 1.00 67.31 114 PRO A CA 1
ATOM 898 C C . PRO A 1 114 ? 14.453 4.511 -8.310 1.00 67.31 114 PRO A C 1
ATOM 900 O O . PRO A 1 114 ? 13.352 4.826 -8.762 1.00 67.31 114 PRO A O 1
ATOM 903 N N . GLY A 1 115 ? 15.586 5.085 -8.719 1.00 72.50 115 GLY A N 1
ATOM 904 C CA . GLY A 1 115 ? 15.635 6.112 -9.759 1.00 72.50 115 GLY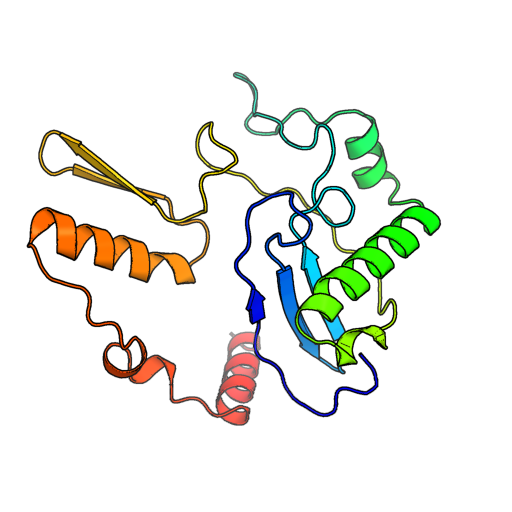 A CA 1
ATOM 905 C C . GLY A 1 115 ? 15.131 7.488 -9.309 1.00 72.50 115 GLY A C 1
ATOM 906 O O . GLY A 1 115 ? 15.080 7.798 -8.122 1.00 72.50 115 GLY A O 1
ATOM 907 N N . THR A 1 116 ? 14.808 8.339 -10.284 1.00 70.94 116 THR A N 1
ATOM 908 C CA . THR A 1 116 ? 14.423 9.747 -10.071 1.00 70.94 116 THR A CA 1
ATOM 909 C C . THR A 1 116 ? 12.955 10.035 -10.382 1.00 70.94 116 THR A C 1
ATOM 911 O O . THR A 1 116 ? 12.486 11.143 -10.130 1.00 70.94 116 THR A O 1
ATOM 914 N N . ASP A 1 117 ? 12.220 9.060 -10.925 1.00 74.50 117 ASP A N 1
ATOM 915 C CA . ASP A 1 117 ? 10.819 9.223 -11.302 1.00 74.50 117 ASP A CA 1
ATOM 916 C C . ASP A 1 117 ? 9.888 8.604 -10.240 1.00 74.50 117 ASP A C 1
ATOM 918 O O . ASP A 1 117 ? 9.757 7.381 -10.154 1.00 74.50 117 ASP A O 1
ATOM 922 N N . PRO A 1 118 ? 9.180 9.421 -9.440 1.00 72.00 118 PRO A N 1
ATOM 923 C CA . PRO A 1 118 ? 8.239 8.928 -8.440 1.00 72.00 118 PRO A CA 1
ATOM 924 C C . PRO A 1 118 ? 6.963 8.320 -9.040 1.00 72.00 118 PRO A C 1
ATOM 926 O O . PRO A 1 118 ? 6.161 7.736 -8.307 1.00 72.00 118 PRO A O 1
ATOM 929 N N . VAL A 1 119 ? 6.718 8.457 -10.342 1.00 69.25 119 VAL A N 1
ATOM 930 C CA . VAL A 1 119 ? 5.564 7.857 -11.027 1.00 69.25 119 VAL A CA 1
ATOM 931 C C . VAL A 1 119 ? 5.847 6.405 -11.422 1.00 69.25 119 VAL A C 1
ATOM 933 O O . VAL A 1 119 ? 4.907 5.606 -11.511 1.00 69.25 119 VAL A O 1
ATOM 936 N N . LEU A 1 120 ? 7.122 6.038 -11.578 1.00 62.31 120 LEU A N 1
ATOM 937 C CA . LEU A 1 120 ? 7.555 4.698 -11.957 1.00 62.31 120 LEU A CA 1
ATOM 938 C C . LEU A 1 120 ? 7.160 3.676 -10.879 1.00 62.31 120 LEU A C 1
ATOM 940 O O . LEU A 1 120 ? 7.628 3.677 -9.739 1.00 62.31 120 LEU A O 1
ATOM 944 N N . ARG A 1 121 ? 6.232 2.786 -11.237 1.00 57.59 121 ARG A N 1
ATOM 945 C CA . ARG A 1 121 ? 5.813 1.674 -10.382 1.00 57.59 121 ARG A CA 1
ATOM 946 C C . ARG A 1 121 ? 6.769 0.514 -10.605 1.00 57.59 121 ARG A C 1
ATOM 948 O O . ARG A 1 121 ? 6.637 -0.131 -11.627 1.00 57.59 121 ARG A O 1
ATOM 955 N N . ALA A 1 122 ? 7.644 0.233 -9.642 1.00 57.44 122 ALA A N 1
ATOM 956 C CA . ALA A 1 122 ? 7.921 -1.080 -9.027 1.00 57.44 122 ALA A CA 1
ATOM 957 C C . ALA A 1 122 ? 8.094 -2.394 -9.853 1.00 57.44 122 ALA A C 1
ATOM 959 O O . ALA A 1 122 ? 8.357 -3.444 -9.267 1.00 57.44 122 ALA A O 1
ATOM 960 N N . ALA A 1 123 ? 7.922 -2.388 -11.164 1.00 56.22 123 ALA A N 1
ATOM 961 C CA . ALA A 1 123 ? 8.412 -3.347 -12.139 1.00 56.22 123 ALA A CA 1
ATOM 962 C C . ALA A 1 123 ? 8.362 -2.653 -13.483 1.00 56.22 123 ALA A C 1
ATOM 964 O O . ALA A 1 123 ? 7.331 -2.633 -14.170 1.00 56.22 123 ALA A O 1
ATOM 965 N N . ASP A 1 124 ? 9.509 -2.128 -13.865 1.00 64.12 124 ASP A N 1
ATOM 966 C CA . ASP A 1 124 ? 9.761 -1.898 -15.264 1.00 64.12 124 ASP A CA 1
ATOM 967 C C . ASP A 1 124 ? 11.006 -2.650 -15.693 1.00 64.12 124 ASP A C 1
ATOM 969 O O . ASP A 1 124 ? 11.903 -2.933 -14.892 1.00 64.12 124 ASP A O 1
ATOM 973 N N . VAL A 1 125 ? 10.995 -3.035 -16.960 1.00 76.12 125 VAL A N 1
ATOM 974 C CA . VAL A 1 125 ? 12.180 -3.548 -17.624 1.00 76.12 125 VAL A CA 1
ATOM 975 C C . VAL A 1 125 ? 12.651 -2.459 -18.570 1.00 76.12 125 VAL A C 1
ATOM 977 O O . VAL A 1 125 ? 11.894 -2.021 -19.437 1.00 76.12 125 VAL A O 1
ATOM 980 N N . SER A 1 126 ? 13.885 -1.997 -18.386 1.00 81.06 126 SER A N 1
ATOM 981 C CA . SER A 1 126 ? 14.545 -1.150 -19.373 1.00 81.06 126 SER A CA 1
ATOM 982 C C . SER A 1 126 ? 15.403 -2.031 -20.272 1.00 81.06 126 SER A C 1
ATOM 984 O O . SER A 1 126 ? 16.121 -2.913 -19.798 1.00 81.06 126 SER A O 1
ATOM 986 N N . PHE A 1 127 ? 15.297 -1.821 -21.582 1.00 84.12 127 PHE A N 1
ATOM 987 C CA . PHE A 1 127 ? 16.123 -2.503 -22.572 1.00 84.12 127 PHE A CA 1
ATOM 988 C C . PHE A 1 127 ? 17.234 -1.557 -23.003 1.00 84.12 127 PHE A C 1
ATOM 990 O O . PHE A 1 127 ? 16.988 -0.540 -23.650 1.00 84.12 127 PHE A O 1
ATOM 997 N N . GLU A 1 128 ? 18.453 -1.894 -22.608 1.00 83.00 128 GLU A N 1
ATOM 998 C CA . GLU A 1 128 ? 19.662 -1.175 -22.975 1.00 83.00 128 GLU A CA 1
ATOM 999 C C . GLU A 1 128 ? 20.272 -1.779 -24.252 1.00 83.00 128 GLU A C 1
ATOM 1001 O O . GLU A 1 128 ? 19.809 -2.782 -24.809 1.00 83.00 128 GLU A O 1
ATOM 1006 N N . GLN A 1 129 ? 21.354 -1.169 -24.731 1.00 79.94 129 GLN A N 1
ATOM 1007 C CA . GLN A 1 129 ? 22.117 -1.692 -25.866 1.00 79.94 129 GLN A CA 1
ATOM 1008 C C . GLN A 1 129 ? 22.719 -3.079 -25.562 1.00 79.94 129 GLN A C 1
ATOM 1010 O O . GLN A 1 129 ? 22.874 -3.475 -24.409 1.00 79.94 129 GLN A O 1
ATOM 1015 N N . ASN A 1 130 ? 23.117 -3.808 -26.611 1.00 82.88 130 ASN A N 1
ATOM 1016 C CA . ASN A 1 130 ? 23.783 -5.118 -26.519 1.00 82.88 130 ASN A CA 1
ATOM 1017 C C . ASN A 1 130 ? 22.942 -6.232 -25.872 1.00 82.88 130 ASN A C 1
ATOM 1019 O O . ASN A 1 130 ? 23.486 -7.084 -25.173 1.00 82.88 130 ASN A O 1
ATOM 1023 N N . HIS A 1 131 ? 21.627 -6.245 -26.116 1.00 79.19 131 HIS A N 1
ATOM 1024 C CA . HIS A 1 131 ? 20.715 -7.264 -25.571 1.00 79.19 131 HIS A CA 1
ATOM 1025 C C . HIS A 1 131 ? 20.742 -7.338 -24.037 1.00 79.19 131 HIS A C 1
ATOM 1027 O O . HIS A 1 131 ? 20.538 -8.398 -23.449 1.00 79.19 131 HIS A O 1
ATOM 1033 N N . TYR A 1 132 ? 20.998 -6.206 -23.384 1.00 82.56 132 TYR A N 1
ATOM 1034 C CA . TYR A 1 132 ? 20.998 -6.106 -21.936 1.00 82.56 132 TYR A CA 1
ATOM 1035 C C . TYR A 1 132 ? 19.661 -5.539 -21.464 1.00 82.56 132 TYR A C 1
ATOM 1037 O O . TYR A 1 132 ? 19.206 -4.515 -21.965 1.00 82.56 132 TYR A O 1
ATOM 1045 N N . ALA A 1 133 ? 19.027 -6.199 -20.499 1.00 83.00 133 ALA A N 1
ATOM 1046 C CA . ALA A 1 133 ? 17.840 -5.678 -19.835 1.00 83.00 133 ALA A CA 1
ATOM 1047 C C . ALA A 1 133 ? 18.136 -5.456 -18.355 1.00 83.00 133 ALA A C 1
ATOM 1049 O O . ALA A 1 133 ? 18.739 -6.314 -17.704 1.00 83.00 133 ALA A O 1
ATOM 1050 N N . ARG A 1 134 ? 17.675 -4.327 -17.816 1.00 82.12 134 ARG A N 1
ATOM 1051 C CA . ARG A 1 134 ? 17.662 -4.067 -16.378 1.00 82.12 134 ARG A CA 1
ATOM 1052 C C . ARG A 1 134 ? 16.242 -4.228 -15.865 1.00 82.12 134 ARG A C 1
ATOM 1054 O O . ARG A 1 134 ? 15.307 -3.684 -16.444 1.00 82.12 134 ARG A O 1
ATOM 1061 N N . ILE A 1 135 ? 16.095 -4.970 -14.773 1.00 79.56 135 ILE A N 1
ATOM 1062 C CA . ILE A 1 135 ? 14.811 -5.172 -14.106 1.00 79.56 135 ILE A CA 1
ATOM 1063 C C . ILE A 1 135 ? 14.906 -4.588 -12.704 1.00 79.56 135 ILE A C 1
ATOM 1065 O O . ILE A 1 135 ? 15.819 -4.920 -11.949 1.00 79.56 135 ILE A O 1
ATOM 1069 N N . GLU A 1 136 ? 13.934 -3.757 -12.349 1.00 72.69 136 GLU A N 1
ATOM 1070 C CA . GLU A 1 136 ? 13.786 -3.214 -11.000 1.00 72.69 136 GLU A CA 1
ATOM 1071 C C . GLU A 1 136 ? 12.476 -3.730 -10.399 1.00 72.69 136 GLU A C 1
ATOM 1073 O O . GLU A 1 136 ? 11.396 -3.221 -10.695 1.00 72.69 136 GLU A O 1
ATOM 1078 N N . VAL A 1 137 ? 12.567 -4.776 -9.571 1.00 71.31 137 VAL A N 1
ATOM 1079 C CA . VAL A 1 137 ? 11.411 -5.385 -8.895 1.00 71.31 137 VAL A CA 1
ATOM 1080 C C . VAL A 1 137 ? 11.296 -4.836 -7.477 1.00 71.31 137 VAL A C 1
ATOM 1082 O O . VAL A 1 137 ? 12.178 -5.047 -6.651 1.00 71.31 137 VAL A O 1
ATOM 1085 N N . VAL A 1 138 ? 10.184 -4.167 -7.175 1.00 62.12 138 VAL A N 1
ATOM 1086 C CA . VAL A 1 138 ? 9.880 -3.635 -5.830 1.00 62.12 138 VAL A CA 1
ATOM 1087 C C . VAL A 1 138 ? 8.775 -4.442 -5.134 1.00 62.12 138 VAL A C 1
ATOM 1089 O O . VAL A 1 138 ? 8.687 -4.426 -3.910 1.00 62.12 138 VAL A O 1
ATOM 1092 N N . LYS A 1 139 ? 7.939 -5.182 -5.878 1.00 67.81 139 LYS A N 1
ATOM 1093 C CA . LYS A 1 139 ? 6.970 -6.146 -5.326 1.00 67.81 139 LYS A CA 1
ATOM 1094 C C . LYS A 1 139 ? 7.187 -7.504 -5.987 1.00 67.81 139 LYS A C 1
ATOM 1096 O O . LYS A 1 139 ? 7.234 -7.579 -7.203 1.00 67.81 139 LYS A O 1
ATOM 1101 N N . ALA A 1 140 ? 7.265 -8.596 -5.228 1.00 66.62 140 ALA A N 1
ATOM 1102 C CA . ALA A 1 140 ? 7.512 -9.920 -5.816 1.00 66.62 140 ALA A CA 1
ATOM 1103 C C . ALA A 1 140 ? 6.492 -10.286 -6.917 1.00 66.62 140 ALA A C 1
ATOM 1105 O O . ALA A 1 140 ? 6.869 -10.832 -7.955 1.00 66.62 140 ALA A O 1
ATOM 1106 N N . SER A 1 141 ? 5.226 -9.890 -6.739 1.00 66.19 141 SER A N 1
ATOM 1107 C CA . SER A 1 141 ? 4.141 -10.094 -7.708 1.00 66.19 141 SER A CA 1
ATOM 1108 C C . SER A 1 141 ? 4.370 -9.421 -9.065 1.00 66.19 141 SER A C 1
ATOM 1110 O O . SER A 1 141 ? 3.786 -9.837 -10.062 1.00 66.19 141 SER A O 1
ATOM 1112 N N . SER A 1 142 ? 5.237 -8.411 -9.145 1.00 68.44 142 SER A N 1
ATOM 1113 C CA . SER A 1 142 ? 5.510 -7.682 -10.381 1.00 68.44 142 SER A CA 1
ATOM 1114 C C . SER A 1 142 ? 6.620 -8.317 -11.238 1.00 68.44 142 SER A C 1
ATOM 1116 O O . SER A 1 142 ? 6.794 -7.949 -12.402 1.00 68.44 142 SER A O 1
ATOM 1118 N N . THR A 1 143 ? 7.299 -9.345 -10.715 1.00 77.50 143 THR A N 1
ATOM 1119 C CA . THR A 1 143 ? 8.344 -10.110 -11.422 1.00 77.50 143 THR A CA 1
ATOM 1120 C C . THR A 1 143 ? 7.816 -10.799 -12.681 1.00 77.50 143 THR A C 1
ATOM 1122 O O . THR A 1 143 ? 8.475 -10.767 -13.720 1.00 77.50 143 THR A O 1
ATOM 1125 N N . LEU A 1 144 ? 6.615 -11.389 -12.620 1.00 77.50 144 LEU A N 1
ATOM 1126 C CA . LEU A 1 144 ? 6.024 -12.087 -13.766 1.00 77.50 144 LEU A CA 1
ATOM 1127 C C . LEU A 1 144 ? 5.799 -11.130 -14.941 1.00 77.50 144 LEU A C 1
ATOM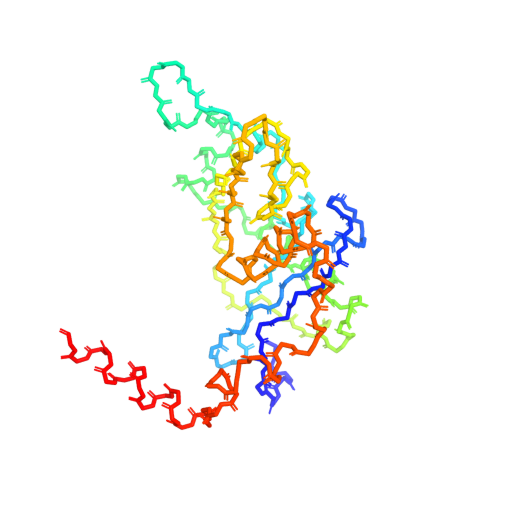 1129 O O . LEU A 1 144 ? 6.156 -11.445 -16.072 1.00 77.50 144 LEU A O 1
ATOM 1133 N N . LEU A 1 145 ? 5.284 -9.929 -14.666 1.00 76.75 145 LEU A N 1
ATOM 1134 C CA . LEU A 1 145 ? 5.072 -8.907 -15.689 1.00 76.75 145 LEU A CA 1
ATOM 1135 C C . LEU A 1 145 ? 6.393 -8.483 -16.350 1.00 76.75 145 LEU A C 1
ATOM 1137 O O . LEU A 1 145 ? 6.442 -8.314 -17.567 1.00 76.75 145 LEU A O 1
ATOM 1141 N N . ALA A 1 146 ? 7.468 -8.330 -15.571 1.00 81.31 146 ALA A N 1
ATOM 1142 C CA . ALA A 1 146 ? 8.787 -8.015 -16.116 1.00 81.31 146 ALA A CA 1
ATOM 1143 C C . ALA A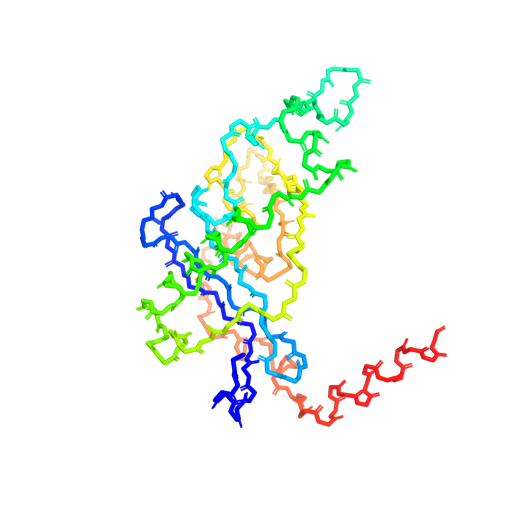 1 146 ? 9.301 -9.130 -17.045 1.00 81.31 146 ALA A C 1
ATOM 1145 O O . ALA A 1 146 ? 9.735 -8.845 -18.161 1.00 81.31 146 ALA A O 1
ATOM 1146 N N . ALA A 1 147 ? 9.169 -10.396 -16.635 1.00 83.81 147 ALA A N 1
ATOM 1147 C CA . ALA A 1 147 ? 9.536 -11.545 -17.462 1.00 83.81 147 ALA A CA 1
ATOM 1148 C C . ALA A 1 147 ? 8.720 -11.601 -18.766 1.00 83.81 147 ALA A C 1
ATOM 1150 O O . ALA A 1 147 ? 9.273 -11.792 -19.848 1.00 83.81 147 ALA A O 1
ATOM 1151 N N . GLN A 1 148 ? 7.411 -11.363 -18.683 1.00 84.56 148 GLN A N 1
ATOM 1152 C CA . GLN A 1 148 ? 6.515 -11.305 -19.836 1.00 84.56 148 GLN A CA 1
ATOM 1153 C C . GLN A 1 148 ? 6.897 -10.188 -20.824 1.00 84.56 148 GLN A C 1
ATOM 1155 O O . GLN A 1 148 ? 6.926 -10.423 -22.033 1.00 84.56 148 GLN A O 1
ATOM 1160 N N . LYS A 1 149 ? 7.260 -8.995 -20.332 1.00 84.62 149 LYS A N 1
ATOM 1161 C CA . LYS A 1 149 ? 7.760 -7.894 -21.176 1.00 84.62 149 LYS A CA 1
ATOM 1162 C C . LYS A 1 149 ? 9.056 -8.272 -21.907 1.00 84.62 149 LYS A C 1
ATOM 1164 O O . LYS A 1 149 ? 9.205 -7.942 -23.080 1.00 84.62 149 LYS A O 1
ATOM 1169 N N . MET A 1 150 ? 9.976 -8.982 -21.249 1.00 86.62 150 MET A N 1
ATOM 1170 C CA . MET A 1 150 ? 11.214 -9.467 -21.880 1.00 86.62 150 MET A CA 1
ATOM 1171 C C . MET A 1 150 ? 10.949 -10.510 -22.963 1.00 86.62 150 MET A C 1
ATOM 1173 O O . MET A 1 150 ? 11.547 -10.435 -24.035 1.00 86.62 150 MET A O 1
ATOM 1177 N N . LEU A 1 151 ? 10.038 -11.456 -22.701 1.00 87.69 151 LEU A N 1
ATOM 1178 C CA . LEU A 1 151 ? 9.637 -12.474 -23.675 1.00 87.69 151 LEU A CA 1
ATOM 1179 C C . LEU A 1 151 ? 9.083 -11.842 -24.953 1.00 87.69 151 LEU A C 1
ATOM 1181 O O . LEU A 1 151 ? 9.502 -12.198 -26.054 1.00 87.69 151 LEU A O 1
ATOM 1185 N N . GLN A 1 152 ? 8.203 -10.855 -24.793 1.00 87.81 152 GLN A N 1
ATOM 1186 C CA . GLN A 1 152 ? 7.653 -10.109 -25.914 1.00 87.81 152 GLN A CA 1
ATOM 1187 C C . GLN A 1 152 ? 8.734 -9.307 -26.657 1.00 87.81 152 GLN A C 1
ATOM 1189 O O . GLN A 1 152 ? 8.739 -9.294 -27.882 1.00 87.81 152 GLN A O 1
ATOM 1194 N N . TYR A 1 153 ? 9.654 -8.643 -25.952 1.00 88.56 153 TYR A N 1
ATOM 1195 C CA . TYR A 1 153 ? 10.643 -7.763 -26.586 1.00 88.56 153 TYR A CA 1
ATOM 1196 C C . TYR A 1 153 ? 11.748 -8.519 -27.343 1.00 88.56 153 TYR A C 1
ATOM 1198 O O . TYR A 1 153 ? 12.117 -8.118 -28.444 1.00 88.56 153 TYR A O 1
ATOM 1206 N N . TRP A 1 154 ? 12.295 -9.601 -26.777 1.00 88.00 154 TRP A N 1
ATOM 1207 C CA . TRP A 1 154 ? 13.417 -10.328 -27.393 1.00 88.00 154 TRP A CA 1
ATOM 1208 C C . TRP A 1 154 ? 13.007 -11.490 -28.290 1.00 88.00 154 TRP A C 1
ATOM 1210 O O . TRP A 1 154 ? 13.768 -11.847 -29.188 1.00 88.00 154 TRP A O 1
ATOM 1220 N N . PHE A 1 155 ? 11.843 -12.090 -28.047 1.00 88.12 155 PHE A N 1
ATOM 1221 C CA . PHE A 1 155 ? 11.433 -13.318 -28.729 1.00 88.12 155 PHE A CA 1
ATOM 1222 C C . PHE A 1 155 ? 10.091 -13.190 -29.451 1.00 88.12 155 PHE A C 1
ATOM 1224 O O . PHE A 1 155 ? 9.649 -14.166 -30.050 1.00 88.12 155 PHE A O 1
ATOM 1231 N N . ASP A 1 156 ? 9.448 -12.018 -29.390 1.00 87.75 156 ASP A N 1
ATOM 1232 C CA . ASP A 1 156 ? 8.106 -11.769 -29.937 1.00 87.75 156 ASP A CA 1
ATOM 1233 C C . ASP A 1 156 ? 7.051 -12.773 -29.425 1.00 87.75 156 ASP A C 1
ATOM 1235 O O . ASP A 1 156 ? 6.058 -13.083 -30.080 1.00 87.75 156 ASP A O 1
ATOM 1239 N N . ILE A 1 157 ? 7.276 -13.315 -28.222 1.00 84.50 157 ILE A N 1
ATOM 1240 C CA . ILE A 1 157 ? 6.361 -14.258 -27.579 1.00 84.50 157 ILE A CA 1
ATOM 1241 C C . ILE A 1 157 ? 5.313 -13.453 -26.820 1.00 84.50 157 ILE A C 1
ATOM 1243 O O . ILE A 1 157 ? 5.613 -12.843 -25.791 1.00 84.50 157 ILE A O 1
ATOM 1247 N N . THR A 1 158 ? 4.067 -13.505 -27.290 1.00 82.38 158 THR A N 1
ATOM 1248 C CA . THR A 1 158 ? 2.942 -12.897 -26.580 1.00 82.38 158 THR A CA 1
ATOM 1249 C C . THR A 1 158 ? 2.681 -13.628 -25.261 1.00 82.38 158 THR A C 1
ATOM 1251 O O . THR A 1 158 ? 2.438 -14.839 -25.271 1.00 82.38 158 THR A O 1
ATOM 1254 N N . PRO A 1 159 ? 2.695 -12.925 -24.115 1.00 71.69 159 PRO A N 1
ATOM 1255 C CA . PRO A 1 159 ? 2.392 -13.528 -22.827 1.00 71.69 159 PRO A CA 1
ATOM 1256 C C . PRO A 1 159 ? 0.999 -14.164 -22.814 1.00 71.69 159 PRO A C 1
ATOM 1258 O O . PRO A 1 159 ? 0.000 -13.498 -23.092 1.00 71.69 159 PRO A O 1
ATOM 1261 N N . GLN A 1 160 ? 0.911 -15.448 -22.462 1.00 68.88 160 GLN A N 1
ATOM 1262 C CA . GLN A 1 160 ? -0.379 -16.083 -22.185 1.00 68.88 160 GLN A CA 1
ATOM 1263 C C . GLN A 1 160 ? -0.997 -15.395 -20.958 1.00 68.88 160 GLN A C 1
ATOM 1265 O O . GLN A 1 160 ? -0.354 -15.285 -19.918 1.00 68.88 160 GLN A O 1
ATOM 1270 N N . GLN A 1 161 ? -2.236 -14.916 -21.079 1.00 63.19 161 GLN A N 1
ATOM 1271 C CA . GLN A 1 161 ? -2.871 -14.085 -20.045 1.00 63.19 161 GLN A CA 1
ATOM 1272 C C . GLN A 1 161 ? -3.310 -14.855 -18.791 1.00 63.19 161 GLN A C 1
ATOM 1274 O O . GLN A 1 161 ? -3.636 -14.234 -17.785 1.00 63.19 161 GLN A O 1
ATOM 1279 N N . ASN A 1 162 ? -3.354 -16.187 -18.843 1.00 64.69 162 ASN A N 1
ATOM 1280 C CA . ASN A 1 162 ? -3.885 -16.999 -17.755 1.00 64.69 162 ASN A CA 1
ATOM 1281 C C . ASN A 1 162 ? -2.748 -17.450 -16.825 1.00 64.69 162 ASN A C 1
ATOM 1283 O O . ASN A 1 162 ? -2.071 -18.446 -17.086 1.00 64.69 162 ASN A O 1
ATOM 1287 N N . VAL A 1 163 ? -2.523 -16.671 -15.766 1.00 55.72 163 VAL A N 1
ATOM 1288 C CA . VAL A 1 163 ? -1.493 -16.921 -14.746 1.00 55.72 163 VAL A CA 1
ATOM 1289 C C . VAL A 1 163 ? -1.746 -18.258 -14.042 1.00 55.72 163 VAL A C 1
ATOM 1291 O O . VAL A 1 163 ? -0.804 -18.989 -13.744 1.00 55.72 163 VAL A O 1
ATOM 1294 N N . GLU A 1 164 ? -3.011 -18.625 -13.851 1.00 55.72 164 GLU A N 1
ATOM 1295 C CA . GLU A 1 164 ? -3.450 -19.857 -13.196 1.00 55.72 164 GLU A CA 1
ATOM 1296 C C . GLU A 1 164 ? -3.083 -21.110 -14.009 1.00 55.72 164 GLU A C 1
ATOM 1298 O O . GLU A 1 164 ? -2.685 -22.129 -13.446 1.00 55.72 164 GLU A O 1
ATOM 1303 N N . ALA A 1 165 ? -3.139 -21.028 -15.340 1.00 61.03 165 ALA A N 1
ATOM 1304 C CA . ALA A 1 165 ? -2.726 -22.091 -16.2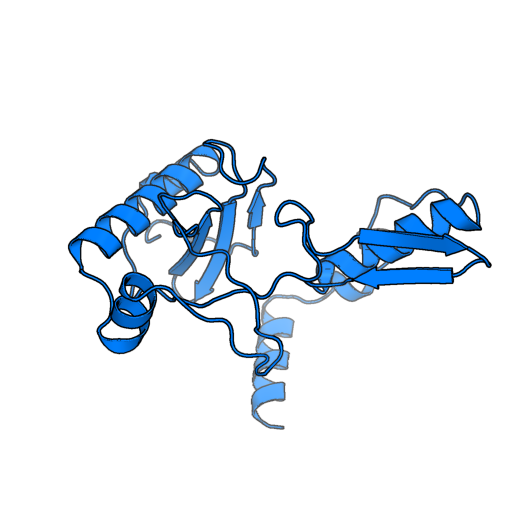53 1.00 61.03 165 ALA A CA 1
ATOM 1305 C C . ALA A 1 165 ? -1.198 -22.224 -16.336 1.00 61.03 165 ALA A C 1
ATOM 1307 O O . ALA A 1 165 ? -0.688 -23.316 -16.582 1.00 61.03 165 ALA A O 1
ATOM 1308 N N . GLN A 1 166 ? -0.465 -21.126 -16.132 1.00 58.75 166 GLN A N 1
ATOM 1309 C CA . GLN A 1 166 ? 1.001 -21.110 -16.143 1.00 58.75 166 GLN A CA 1
ATOM 1310 C C . GLN A 1 166 ? 1.612 -21.549 -14.806 1.00 58.75 166 GLN A C 1
ATOM 1312 O O . GLN A 1 166 ? 2.725 -22.076 -14.783 1.00 58.75 166 GLN A O 1
ATOM 1317 N N . HIS A 1 167 ? 0.887 -21.369 -13.699 1.00 56.78 167 HIS A N 1
ATOM 1318 C CA . HIS A 1 167 ? 1.362 -21.654 -12.347 1.00 56.78 167 HIS A CA 1
ATOM 1319 C C . HIS A 1 167 ? 0.345 -22.503 -11.558 1.00 56.78 167 HIS A C 1
ATOM 1321 O O . HIS A 1 167 ? -0.213 -22.050 -10.561 1.00 56.78 167 HIS A O 1
ATOM 1327 N N . PRO A 1 168 ? 0.123 -23.778 -11.929 1.00 56.81 168 PRO A N 1
ATOM 1328 C CA . PRO A 1 168 ? -0.867 -24.630 -11.258 1.00 56.81 168 PRO A CA 1
ATOM 1329 C C . PRO A 1 168 ? -0.549 -24.884 -9.773 1.00 56.81 168 PRO A C 1
ATOM 1331 O O . PRO A 1 168 ? -1.436 -25.202 -8.989 1.00 56.81 168 PRO A O 1
ATOM 1334 N N . VAL A 1 169 ? 0.713 -24.716 -9.361 1.00 56.19 169 VAL A N 1
ATOM 1335 C CA . VAL A 1 169 ? 1.153 -24.890 -7.967 1.00 56.19 169 VAL A CA 1
ATOM 1336 C C . VAL A 1 169 ? 0.664 -23.756 -7.057 1.00 56.19 169 VAL A C 1
ATOM 1338 O O . VAL A 1 169 ? 0.412 -24.004 -5.882 1.00 56.19 169 VAL A O 1
ATOM 1341 N N . THR A 1 170 ? 0.468 -22.534 -7.572 1.00 54.84 170 THR A N 1
ATOM 1342 C CA . THR A 1 170 ? 0.017 -21.386 -6.755 1.00 54.84 170 THR A CA 1
ATOM 1343 C C . THR A 1 170 ? -1.466 -21.433 -6.377 1.00 54.84 170 THR A C 1
ATOM 1345 O O . THR A 1 170 ? -1.916 -20.577 -5.626 1.00 54.84 170 THR A O 1
ATOM 1348 N N . VAL A 1 171 ? -2.228 -22.414 -6.872 1.00 57.16 171 VAL A N 1
ATOM 1349 C CA . VAL A 1 171 ? -3.699 -22.466 -6.743 1.00 57.16 171 VAL A CA 1
ATOM 1350 C C . VAL A 1 171 ? -4.187 -23.539 -5.755 1.00 57.16 171 VAL A C 1
ATOM 1352 O O . VAL A 1 171 ? -5.386 -23.698 -5.564 1.00 57.16 171 VAL A O 1
ATOM 1355 N N . ASN A 1 172 ? -3.283 -24.300 -5.132 1.00 67.94 172 ASN A N 1
ATOM 1356 C CA . ASN A 1 172 ? -3.636 -25.607 -4.562 1.00 67.94 172 ASN A CA 1
ATOM 1357 C C . ASN A 1 172 ? -3.695 -25.689 -3.035 1.00 67.94 172 ASN A C 1
ATOM 1359 O O . ASN A 1 172 ? -3.750 -26.799 -2.518 1.00 67.94 172 ASN A O 1
ATOM 1363 N N . TRP A 1 173 ? -3.630 -24.577 -2.306 1.00 73.12 173 TRP A N 1
ATOM 1364 C CA . TRP A 1 173 ? -3.649 -24.636 -0.843 1.00 73.12 173 TRP A CA 1
ATOM 1365 C C . TRP A 1 173 ? -5.000 -24.168 -0.316 1.00 73.12 173 TRP A C 1
ATOM 1367 O O . TRP A 1 173 ? -5.426 -23.041 -0.565 1.00 73.12 173 TRP A O 1
ATOM 1377 N N . SER A 1 174 ? -5.672 -25.051 0.413 1.00 80.19 174 SER A N 1
ATOM 1378 C CA . SER A 1 174 ? -6.805 -24.706 1.264 1.00 80.19 174 SER A CA 1
ATOM 1379 C C . SER A 1 174 ? -6.353 -23.839 2.441 1.00 80.19 174 SER A C 1
ATOM 1381 O O . SER A 1 174 ? -5.185 -23.839 2.825 1.00 80.19 174 SER A O 1
ATOM 1383 N N . GLU A 1 175 ? -7.296 -23.124 3.052 1.00 74.62 175 GLU A N 1
ATOM 1384 C CA . GLU A 1 175 ? -7.058 -22.303 4.248 1.00 74.62 175 GLU A CA 1
ATOM 1385 C C . GLU A 1 175 ? -6.314 -23.079 5.348 1.00 74.62 175 GLU A C 1
ATOM 1387 O O . GLU A 1 175 ? -5.296 -22.619 5.860 1.00 74.62 175 GLU A O 1
ATOM 1392 N N . ASN A 1 176 ? -6.763 -24.306 5.631 1.00 84.44 176 ASN A N 1
ATOM 1393 C CA . ASN A 1 176 ? -6.137 -25.172 6.624 1.00 84.44 176 ASN A CA 1
ATOM 1394 C C . ASN A 1 176 ? -4.700 -25.559 6.230 1.00 84.44 176 ASN A C 1
ATOM 1396 O O . ASN A 1 176 ? -3.828 -25.624 7.087 1.00 84.44 176 ASN A O 1
ATOM 1400 N N . GLU A 1 177 ? -4.414 -25.798 4.947 1.00 86.44 177 GLU A N 1
ATOM 1401 C CA . GLU A 1 177 ? -3.047 -26.101 4.493 1.00 86.44 177 GLU A CA 1
ATOM 1402 C C . GLU A 1 177 ? -2.111 -24.895 4.645 1.00 86.44 177 GLU A C 1
ATOM 1404 O O . GLU A 1 177 ? -0.963 -25.065 5.063 1.00 86.44 177 GLU A O 1
ATOM 1409 N N . ILE A 1 178 ? -2.607 -23.681 4.379 1.00 79.50 178 ILE A N 1
ATOM 1410 C CA . ILE A 1 178 ? -1.867 -22.432 4.613 1.00 79.50 178 ILE A CA 1
ATOM 1411 C C . ILE A 1 178 ? -1.563 -22.265 6.104 1.00 79.50 178 ILE A C 1
ATOM 1413 O O . ILE A 1 178 ? -0.412 -22.013 6.463 1.00 79.50 178 ILE A O 1
ATOM 1417 N N . GLU A 1 179 ? -2.563 -22.437 6.971 1.00 85.06 179 GLU A N 1
ATOM 1418 C CA . GLU A 1 179 ? -2.404 -22.273 8.418 1.00 85.06 179 GLU A CA 1
ATOM 1419 C C . GLU A 1 179 ? -1.425 -23.298 9.005 1.00 85.06 179 GLU A C 1
ATOM 1421 O O . GLU A 1 179 ? -0.481 -22.921 9.700 1.00 85.06 179 GLU A O 1
ATOM 1426 N N . GLN A 1 180 ? -1.579 -24.584 8.672 1.00 90.06 180 GLN A N 1
ATOM 1427 C CA . GLN A 1 180 ? -0.687 -25.636 9.174 1.00 90.06 180 GLN A CA 1
ATOM 1428 C C . GLN A 1 180 ? 0.765 -25.423 8.736 1.00 90.06 180 GLN A C 1
ATOM 1430 O O . GLN A 1 180 ? 1.693 -25.640 9.517 1.00 90.06 180 GLN A O 1
ATOM 1435 N N . TYR A 1 181 ? 0.987 -24.969 7.500 1.00 85.44 181 TYR A N 1
ATOM 1436 C CA . TYR A 1 181 ? 2.335 -24.668 7.030 1.00 85.44 181 TYR A CA 1
ATOM 1437 C C . TYR A 1 181 ? 2.928 -23.430 7.710 1.00 85.44 181 TYR A C 1
ATOM 1439 O O . TYR A 1 181 ? 4.106 -23.439 8.067 1.00 85.44 181 TYR A O 1
ATOM 1447 N N . ALA A 1 182 ? 2.125 -22.384 7.928 1.00 82.00 182 ALA A N 1
ATOM 1448 C CA . ALA A 1 182 ? 2.555 -21.201 8.666 1.00 82.00 182 ALA A CA 1
ATOM 1449 C C . ALA A 1 182 ? 2.956 -21.553 10.107 1.00 82.00 182 ALA A C 1
ATOM 1451 O O . ALA A 1 182 ? 4.008 -21.107 10.554 1.00 82.00 182 ALA A O 1
ATOM 1452 N N . ILE A 1 183 ? 2.180 -22.400 10.797 1.00 89.31 183 ILE A N 1
ATOM 1453 C CA . ILE A 1 183 ? 2.525 -22.919 12.132 1.00 89.31 183 ILE A CA 1
ATOM 1454 C C . ILE A 1 183 ? 3.859 -23.665 12.078 1.00 89.31 183 ILE A C 1
ATOM 1456 O O . ILE A 1 183 ? 4.761 -23.348 12.849 1.00 89.31 183 ILE A O 1
ATOM 1460 N N . LYS A 1 184 ? 4.029 -24.591 11.127 1.00 92.69 184 LYS A N 1
ATOM 1461 C CA . LYS A 1 184 ? 5.274 -25.355 10.977 1.00 92.69 184 LYS A CA 1
ATOM 1462 C C . LYS A 1 184 ? 6.506 -24.447 10.832 1.00 92.69 184 LYS A C 1
ATOM 1464 O O . LYS A 1 184 ? 7.520 -24.701 11.468 1.00 92.69 184 LYS A O 1
ATOM 1469 N N . LEU A 1 185 ? 6.423 -23.380 10.032 1.00 83.56 185 LEU A N 1
ATOM 1470 C CA . LEU A 1 185 ? 7.529 -22.427 9.848 1.00 83.56 185 LEU A CA 1
ATOM 1471 C C . LEU A 1 185 ? 7.917 -21.672 11.130 1.00 83.56 185 LEU A C 1
ATOM 1473 O O . LEU A 1 185 ? 9.008 -21.118 11.187 1.00 83.56 185 LEU A O 1
ATOM 1477 N N . THR A 1 186 ? 7.045 -21.612 12.142 1.00 81.12 186 THR A N 1
ATOM 1478 C CA . THR A 1 186 ? 7.375 -20.987 13.437 1.00 81.12 186 THR A CA 1
ATOM 1479 C C . THR A 1 186 ? 8.177 -21.901 14.365 1.00 81.12 186 THR A C 1
ATOM 1481 O O . THR A 1 186 ? 8.704 -21.428 15.371 1.00 81.12 186 THR A O 1
ATOM 1484 N N . GLU A 1 187 ? 8.261 -23.194 14.041 1.00 85.81 187 GLU A N 1
ATOM 1485 C CA . GLU A 1 187 ? 8.989 -24.210 14.810 1.00 85.81 187 GLU A CA 1
ATOM 1486 C C . GLU A 1 187 ? 10.411 -24.473 14.267 1.00 85.81 187 GLU A C 1
ATOM 1488 O O . GLU A 1 187 ? 11.181 -25.185 14.916 1.00 85.81 187 GLU A O 1
ATOM 1493 N N . GLU A 1 188 ? 10.756 -23.910 13.100 1.00 60.34 188 GLU A N 1
ATOM 1494 C CA . GLU A 1 188 ? 12.091 -23.944 12.466 1.00 60.34 188 GLU A CA 1
ATOM 1495 C C . GLU A 1 188 ? 12.968 -22.753 12.901 1.00 60.34 188 GLU A C 1
ATOM 1497 O O . GLU A 1 188 ? 14.176 -22.985 13.153 1.00 60.34 188 GLU A O 1
#

Radius of gyration: 20.11 Å; chains: 1; bounding box: 48×45×49 Å

Sequence (188 aa):
WNECNQQWPEVIFHGPRGTDKGMAQLTPYGDGYFQLHGMTKEITLFEDGLVESTALSAQPELPVPLLSKIRSGWREEILGERTHNAIQHMAQFIPDYKTAEKGGKALFGAQQIPGTDPVLRAADVSFEQNHYARIEVVKASSTLLAAQKMLQYWFDITPQQNVEAQHPVTVNWSENEIEQYAIKLTEE